Protein AF-A0A957LGS2-F1 (afdb_monomer)

Radius of gyration: 17.28 Å; Cα contacts (8 Å, |Δi|>4): 181; chains: 1; bounding box: 53×29×43 Å

Structure (mmCIF, N/CA/C/O backbone):
data_AF-A0A957LGS2-F1
#
_entry.id   AF-A0A957LGS2-F1
#
loop_
_atom_site.group_PDB
_atom_site.id
_atom_site.type_symbol
_atom_site.label_atom_id
_atom_site.label_alt_id
_atom_site.label_comp_id
_atom_site.label_asym_id
_atom_site.label_entity_id
_atom_site.label_seq_id
_atom_site.pdbx_PDB_ins_code
_atom_site.Cartn_x
_atom_site.Cartn_y
_atom_site.Cartn_z
_atom_site.occupancy
_atom_site.B_iso_or_equiv
_atom_site.auth_seq_id
_atom_site.auth_comp_id
_atom_site.auth_asym_id
_atom_site.auth_atom_id
_atom_site.pdbx_PDB_model_num
ATOM 1 N N . MET A 1 1 ? -16.526 6.813 12.313 1.00 87.00 1 MET A N 1
ATOM 2 C CA . MET A 1 1 ? -16.932 6.026 11.126 1.00 87.00 1 MET A CA 1
ATOM 3 C C . MET A 1 1 ? -17.354 4.654 11.610 1.00 87.00 1 MET A C 1
ATOM 5 O O . MET A 1 1 ? -16.738 4.182 12.555 1.00 87.00 1 MET A O 1
ATOM 9 N N . ASP A 1 2 ? -18.394 4.058 11.029 1.00 94.69 2 ASP A N 1
ATOM 10 C CA . ASP A 1 2 ? -18.812 2.691 11.373 1.00 94.69 2 ASP A CA 1
ATOM 11 C C . ASP A 1 2 ? -17.998 1.631 10.611 1.00 94.69 2 ASP A C 1
ATOM 13 O O . ASP A 1 2 ? -17.262 1.930 9.661 1.00 94.69 2 ASP A O 1
ATOM 17 N N . LEU A 1 3 ? -18.130 0.375 11.038 1.00 95.94 3 LEU A N 1
ATOM 18 C CA . LEU A 1 3 ? -17.369 -0.741 10.483 1.00 95.94 3 LEU A CA 1
ATOM 19 C C . LEU A 1 3 ? -17.727 -1.041 9.026 1.00 95.94 3 LEU A C 1
ATOM 21 O O . LEU A 1 3 ? -16.856 -1.423 8.244 1.00 95.94 3 LEU A O 1
ATOM 25 N N . GLN A 1 4 ? -18.987 -0.843 8.636 1.00 96.81 4 GLN A N 1
ATOM 26 C CA . GLN A 1 4 ? -19.425 -1.061 7.259 1.00 96.81 4 GLN A CA 1
ATOM 27 C C . GLN A 1 4 ? -18.758 -0.067 6.301 1.00 96.81 4 GLN A C 1
ATOM 29 O O . GLN A 1 4 ? -18.286 -0.455 5.232 1.00 96.81 4 GLN A O 1
ATOM 34 N N . THR A 1 5 ? -18.677 1.198 6.701 1.00 96.38 5 THR A N 1
ATOM 35 C CA . THR A 1 5 ? -18.035 2.277 5.950 1.00 96.38 5 THR A CA 1
ATOM 36 C C . THR A 1 5 ? -16.539 2.018 5.792 1.00 96.38 5 THR A C 1
ATOM 38 O O . THR A 1 5 ? -16.005 2.128 4.690 1.00 96.38 5 THR A O 1
ATOM 41 N N . ILE A 1 6 ? -15.861 1.615 6.870 1.00 97.56 6 ILE A N 1
ATOM 42 C CA . ILE A 1 6 ? -14.431 1.286 6.825 1.00 97.56 6 ILE A CA 1
ATOM 43 C C . ILE A 1 6 ? -14.164 0.096 5.904 1.00 97.56 6 ILE A C 1
ATOM 45 O O . ILE A 1 6 ? -13.314 0.191 5.020 1.00 97.56 6 ILE A O 1
ATOM 49 N N . ARG A 1 7 ? -14.933 -0.991 6.037 1.00 97.12 7 ARG A N 1
ATOM 50 C CA . ARG A 1 7 ? -14.828 -2.149 5.137 1.00 97.12 7 ARG A CA 1
ATOM 51 C C . ARG A 1 7 ? -15.031 -1.742 3.683 1.00 97.12 7 ARG A C 1
ATOM 53 O O . ARG A 1 7 ? -14.256 -2.143 2.826 1.00 97.12 7 ARG A O 1
ATOM 60 N N . HIS A 1 8 ? -16.011 -0.884 3.407 1.00 97.19 8 HIS A N 1
ATOM 61 C CA . HIS A 1 8 ? -16.249 -0.377 2.059 1.00 97.19 8 HIS A CA 1
ATOM 62 C C . HIS A 1 8 ? -15.039 0.372 1.477 1.00 97.19 8 HIS A C 1
ATOM 64 O O . HIS A 1 8 ? -14.679 0.140 0.323 1.00 97.19 8 HIS A O 1
ATOM 70 N N . PHE A 1 9 ? -14.393 1.240 2.261 1.00 97.88 9 PHE A N 1
ATOM 71 C CA . PHE A 1 9 ? -13.190 1.944 1.811 1.00 97.88 9 PHE A CA 1
ATOM 72 C C . PHE A 1 9 ? -11.989 1.018 1.618 1.00 97.88 9 PHE A C 1
ATOM 74 O O . PHE A 1 9 ? -11.203 1.247 0.700 1.00 97.88 9 PHE A O 1
ATOM 81 N N . ILE A 1 10 ? -11.862 -0.036 2.424 1.00 98.19 10 ILE A N 1
ATOM 82 C CA . ILE A 1 10 ? -10.798 -1.032 2.260 1.00 98.19 10 ILE A CA 1
ATOM 83 C C . ILE A 1 10 ? -11.022 -1.872 0.996 1.00 98.19 10 ILE A C 1
ATOM 85 O O . ILE A 1 10 ? -10.084 -2.059 0.225 1.00 98.19 10 ILE A O 1
ATOM 89 N N . GLU A 1 11 ? -12.253 -2.303 0.709 1.00 98.12 11 GLU A N 1
ATOM 90 C CA . GLU A 1 11 ? -12.561 -2.999 -0.551 1.00 98.12 11 GLU A CA 1
ATOM 91 C C . GLU A 1 11 ? -12.286 -2.116 -1.775 1.00 98.12 11 GLU A C 1
ATOM 93 O O . GLU A 1 11 ? -11.661 -2.559 -2.740 1.00 98.12 11 GLU A O 1
ATOM 98 N N . TYR A 1 12 ? -12.674 -0.837 -1.712 1.00 98.19 12 TYR A N 1
ATOM 99 C CA . TYR A 1 12 ? -12.312 0.146 -2.735 1.00 98.19 12 TYR A CA 1
ATOM 100 C C . TYR A 1 12 ? -10.790 0.251 -2.908 1.00 98.19 12 TYR A C 1
ATOM 102 O O . TYR A 1 12 ? -10.287 0.265 -4.033 1.00 98.19 12 TYR A O 1
ATOM 110 N N . HIS A 1 13 ? -10.049 0.323 -1.803 1.00 98.44 13 HIS A N 1
ATOM 111 C CA . HIS A 1 13 ? -8.594 0.437 -1.815 1.00 98.44 13 HIS A CA 1
ATOM 112 C C . HIS A 1 13 ? -7.925 -0.771 -2.477 1.00 98.44 13 HIS A C 1
ATOM 114 O O . HIS A 1 13 ? -7.082 -0.579 -3.355 1.00 98.44 13 HIS A O 1
ATOM 120 N N . LYS A 1 14 ? -8.354 -1.993 -2.135 1.00 98.25 14 LYS A N 1
ATOM 121 C CA . LYS A 1 14 ? -7.876 -3.231 -2.771 1.00 98.25 14 LYS A CA 1
ATOM 122 C C . LYS A 1 14 ? -8.177 -3.255 -4.271 1.00 98.25 14 LYS A C 1
ATOM 124 O O . LYS A 1 14 ? -7.280 -3.518 -5.073 1.00 98.25 14 LYS A O 1
ATOM 129 N N . TRP A 1 15 ? -9.405 -2.903 -4.665 1.00 98.25 15 TRP A N 1
ATOM 130 C CA . TRP A 1 15 ? -9.796 -2.791 -6.076 1.00 98.25 15 TRP A CA 1
ATOM 131 C C . TRP A 1 15 ? -8.909 -1.796 -6.837 1.00 98.25 15 TRP A C 1
ATOM 133 O O . TRP A 1 15 ? -8.392 -2.116 -7.909 1.00 98.25 15 TRP A O 1
ATOM 143 N N . ALA A 1 16 ? -8.674 -0.611 -6.267 1.00 98.25 16 ALA A N 1
ATOM 144 C CA . ALA A 1 16 ? -7.875 0.427 -6.909 1.00 98.25 16 ALA A CA 1
ATOM 145 C C . ALA A 1 16 ? -6.394 0.033 -7.020 1.00 98.25 16 ALA A C 1
ATOM 147 O O . ALA A 1 16 ? -5.774 0.306 -8.047 1.00 98.25 16 ALA A O 1
ATOM 148 N N . ASN A 1 17 ? -5.825 -0.624 -6.001 1.00 97.94 17 ASN A N 1
ATOM 149 C CA . ASN A 1 17 ? -4.459 -1.149 -6.066 1.00 97.94 17 ASN A CA 1
ATOM 150 C C . ASN A 1 17 ? -4.307 -2.167 -7.202 1.00 97.94 17 ASN A C 1
ATOM 152 O O . ASN A 1 17 ? -3.405 -2.007 -8.022 1.00 97.94 17 ASN A O 1
ATOM 156 N N . ARG A 1 18 ? -5.222 -3.140 -7.326 1.00 96.94 18 ARG A N 1
ATOM 157 C CA . ARG A 1 18 ? -5.173 -4.135 -8.414 1.00 96.94 18 ARG A CA 1
ATOM 158 C C . ARG A 1 18 ? -5.224 -3.494 -9.802 1.00 96.94 18 ARG A C 1
ATOM 160 O O . ARG A 1 18 ? -4.361 -3.778 -10.626 1.00 96.94 18 ARG A O 1
ATOM 167 N N . LYS A 1 19 ? -6.159 -2.566 -10.039 1.00 97.56 19 LYS A N 1
ATOM 168 C CA . LYS A 1 19 ? -6.262 -1.830 -11.317 1.00 97.56 19 LYS A CA 1
ATOM 169 C C . LYS A 1 19 ? -4.965 -1.085 -11.664 1.00 97.56 19 LYS A C 1
ATOM 171 O O . LYS A 1 19 ? -4.561 -1.022 -12.823 1.00 97.56 19 LYS A O 1
ATOM 176 N N . VAL A 1 20 ? -4.297 -0.506 -10.666 1.00 98.00 20 VAL A N 1
ATOM 177 C CA . VAL A 1 20 ? -3.030 0.210 -10.875 1.00 98.00 20 VAL A CA 1
ATOM 178 C C . VAL A 1 20 ? -1.860 -0.751 -11.093 1.00 98.00 20 VAL A C 1
ATOM 180 O O . VAL A 1 20 ? -1.000 -0.456 -11.921 1.00 98.00 20 VAL A O 1
ATOM 183 N N . TRP A 1 21 ? -1.827 -1.911 -10.438 1.00 96.56 21 TRP A N 1
ATOM 184 C CA . TRP A 1 21 ? -0.822 -2.951 -10.703 1.00 96.56 21 TRP A CA 1
ATOM 185 C C . TRP A 1 21 ? -0.922 -3.524 -12.114 1.00 96.56 21 TRP A C 1
ATOM 187 O O . TRP A 1 21 ? 0.104 -3.658 -12.780 1.00 96.56 21 TRP A O 1
ATOM 197 N N . GLU A 1 22 ? -2.133 -3.707 -12.639 1.00 97.31 22 GLU A N 1
ATOM 198 C CA . GLU A 1 22 ? -2.341 -4.049 -14.054 1.00 97.31 22 GLU A CA 1
ATOM 199 C C . GLU A 1 22 ? -1.756 -2.978 -14.997 1.00 97.31 22 GLU A C 1
ATOM 201 O O . GLU A 1 22 ? -1.161 -3.295 -16.027 1.00 97.31 22 GLU A O 1
ATOM 206 N N . CYS A 1 23 ? -1.848 -1.694 -14.630 1.00 98.25 23 CYS A N 1
ATOM 207 C CA . CYS A 1 23 ? -1.230 -0.608 -15.397 1.00 98.25 23 CYS A CA 1
ATOM 208 C C . CYS A 1 23 ? 0.305 -0.662 -15.336 1.00 98.25 23 CYS A C 1
ATOM 210 O O . CYS A 1 23 ? 0.973 -0.463 -16.353 1.00 98.25 23 CYS A O 1
ATOM 212 N N . VAL A 1 24 ? 0.880 -0.963 -14.166 1.00 98.00 24 VAL A N 1
ATOM 213 C CA . VAL A 1 24 ? 2.333 -1.149 -13.998 1.00 98.00 24 VAL A CA 1
ATOM 214 C C . VAL A 1 24 ? 2.845 -2.310 -14.858 1.00 98.00 24 VAL A C 1
ATOM 216 O O . VAL A 1 24 ? 3.956 -2.242 -15.388 1.00 98.00 24 VAL A O 1
ATOM 219 N N . ASP A 1 25 ? 2.043 -3.345 -15.099 1.00 97.31 25 ASP A N 1
ATOM 220 C CA . ASP A 1 25 ? 2.451 -4.446 -15.974 1.00 97.31 25 ASP A CA 1
ATOM 221 C C . ASP A 1 25 ? 2.666 -4.044 -17.432 1.00 97.31 25 ASP A C 1
ATOM 223 O O . ASP A 1 25 ? 3.473 -4.683 -18.113 1.00 97.31 25 ASP A O 1
ATOM 227 N N . SER A 1 26 ? 2.049 -2.950 -17.882 1.00 97.62 26 SER A N 1
ATOM 228 C CA . SER A 1 26 ? 2.224 -2.439 -19.244 1.00 97.62 26 SER A CA 1
ATOM 229 C C . SER A 1 26 ? 3.602 -1.818 -19.515 1.00 97.62 26 SER A C 1
ATOM 231 O O . SER A 1 26 ? 3.980 -1.675 -20.677 1.00 97.62 26 SER A O 1
ATOM 233 N N . VAL A 1 27 ? 4.380 -1.474 -18.478 1.00 97.81 27 VAL A N 1
ATOM 234 C CA . VAL A 1 27 ? 5.721 -0.881 -18.645 1.00 97.81 27 VAL A CA 1
ATOM 235 C C . VAL A 1 27 ? 6.811 -1.949 -18.694 1.00 97.81 27 VAL A C 1
ATOM 237 O O . VAL A 1 27 ? 6.649 -3.048 -18.166 1.00 97.81 27 VAL A O 1
ATOM 240 N N . SER A 1 28 ? 7.965 -1.659 -19.291 1.00 98.12 28 SER A N 1
ATOM 241 C CA . SER A 1 28 ? 9.098 -2.595 -19.248 1.00 98.12 28 SER A CA 1
ATOM 242 C C . SER A 1 28 ? 9.693 -2.715 -17.835 1.00 98.12 28 SER A C 1
ATOM 244 O O . SER A 1 28 ? 9.563 -1.822 -16.999 1.00 98.12 28 SER A O 1
ATOM 246 N N . GLN A 1 29 ? 10.395 -3.819 -17.564 1.00 97.94 29 GLN A N 1
ATOM 247 C CA . GLN A 1 29 ? 11.117 -4.000 -16.297 1.00 97.94 29 GLN A CA 1
ATOM 248 C C . GLN A 1 29 ? 12.220 -2.941 -16.100 1.00 97.94 29 GLN A C 1
ATOM 250 O O . GLN A 1 29 ? 12.465 -2.518 -14.974 1.00 97.94 29 GLN A O 1
ATOM 255 N N . GLU A 1 30 ? 12.857 -2.486 -17.183 1.00 98.12 30 GLU A N 1
ATOM 256 C CA . GLU A 1 30 ? 13.847 -1.404 -17.137 1.00 98.12 30 GLU A CA 1
ATOM 257 C C . GLU A 1 30 ? 13.202 -0.101 -16.641 1.00 98.12 30 GLU A C 1
ATOM 259 O O . GLU A 1 30 ? 13.649 0.463 -15.641 1.00 98.12 30 GLU A O 1
ATOM 264 N N . GLN A 1 31 ? 12.082 0.300 -17.254 1.00 98.19 31 GLN A N 1
ATOM 265 C CA . GLN A 1 31 ? 11.304 1.482 -16.861 1.00 98.19 31 GLN A CA 1
ATOM 266 C C . GLN A 1 31 ? 10.758 1.382 -15.432 1.00 98.19 31 GLN A C 1
ATOM 268 O O . GLN A 1 31 ? 10.764 2.369 -14.704 1.00 98.19 31 GLN A O 1
ATOM 273 N N . TYR A 1 32 ? 10.341 0.193 -14.987 1.00 98.31 32 TYR A N 1
ATOM 274 C CA . TYR A 1 32 ? 9.900 -0.018 -13.604 1.00 98.31 32 TYR A CA 1
ATOM 275 C C . TYR A 1 32 ? 10.976 0.405 -12.587 1.00 98.31 32 TYR A C 1
ATOM 277 O O . TYR A 1 32 ? 10.673 1.059 -11.587 1.00 98.31 32 TYR A O 1
ATOM 285 N N . THR A 1 33 ? 12.245 0.101 -12.866 1.00 97.38 33 THR A N 1
ATOM 286 C CA . THR A 1 33 ? 13.379 0.438 -11.986 1.00 97.38 33 THR A CA 1
ATOM 287 C C . THR A 1 33 ? 14.041 1.785 -12.288 1.00 97.38 33 THR A C 1
ATOM 289 O O . THR A 1 33 ? 14.840 2.267 -11.484 1.00 97.38 33 THR A O 1
ATOM 292 N N . GLN A 1 34 ? 13.714 2.411 -13.420 1.00 97.31 34 GLN A N 1
ATOM 293 C CA . GLN A 1 34 ? 14.343 3.643 -13.885 1.00 97.31 34 GLN A CA 1
ATOM 294 C C . GLN A 1 34 ? 14.134 4.793 -12.889 1.00 97.31 34 GLN A C 1
ATOM 296 O O . GLN A 1 34 ? 13.018 5.075 -12.452 1.00 97.31 34 GLN A O 1
ATOM 301 N N . ALA A 1 35 ? 15.217 5.488 -12.535 1.00 97.06 35 ALA A N 1
ATOM 302 C CA . ALA A 1 35 ? 15.155 6.648 -11.651 1.00 97.06 35 ALA A CA 1
ATOM 303 C C . ALA A 1 35 ? 14.419 7.824 -12.317 1.00 97.06 35 ALA A C 1
ATOM 305 O O . ALA A 1 35 ? 14.626 8.102 -13.497 1.00 97.06 35 ALA A O 1
ATOM 306 N N . HIS A 1 36 ? 13.600 8.534 -11.540 1.00 94.81 36 HIS A N 1
ATOM 307 C CA . HIS A 1 36 ? 12.887 9.740 -11.965 1.00 94.81 36 HIS A CA 1
ATOM 308 C C . HIS A 1 36 ? 13.074 10.862 -10.948 1.00 94.81 36 HIS A C 1
ATOM 310 O O . HIS A 1 36 ? 13.134 10.608 -9.748 1.00 94.81 36 HIS A O 1
ATOM 316 N N . ASP A 1 37 ? 13.127 12.101 -11.432 1.00 94.19 37 ASP A N 1
ATOM 317 C CA . ASP A 1 37 ? 13.147 13.308 -10.598 1.00 94.19 37 ASP A CA 1
ATOM 318 C C . ASP A 1 37 ? 11.712 13.788 -10.327 1.00 94.19 37 ASP A C 1
ATOM 320 O O . ASP A 1 37 ? 11.286 14.872 -10.719 1.00 94.19 37 ASP A O 1
ATOM 324 N N . TYR A 1 38 ? 10.902 12.895 -9.760 1.00 92.88 38 TYR A N 1
ATOM 325 C CA . TYR A 1 38 ? 9.514 13.171 -9.409 1.00 92.88 38 TYR A CA 1
ATOM 326 C C . TYR A 1 38 ? 9.142 12.442 -8.122 1.00 92.88 38 TYR A C 1
ATOM 328 O O . TYR A 1 38 ? 9.286 11.221 -8.025 1.00 92.88 38 TYR A O 1
ATOM 336 N N . SER A 1 39 ? 8.618 13.192 -7.147 1.00 95.00 39 SER A N 1
ATOM 337 C CA . SER A 1 39 ? 8.207 12.661 -5.843 1.00 95.00 39 SER A CA 1
ATOM 338 C C . SER A 1 39 ? 9.321 11.802 -5.212 1.00 95.00 39 SER A C 1
ATOM 340 O O . SER A 1 39 ? 10.429 12.296 -5.013 1.00 95.00 39 SER A O 1
ATOM 342 N N . ILE A 1 40 ? 9.063 10.522 -4.923 1.00 96.38 40 ILE A N 1
ATOM 343 C CA . ILE A 1 40 ? 10.019 9.591 -4.299 1.00 96.38 40 ILE A CA 1
ATOM 344 C C . ILE A 1 40 ? 10.835 8.758 -5.304 1.00 96.38 40 ILE A C 1
ATOM 346 O O . ILE A 1 40 ? 11.586 7.864 -4.908 1.00 96.38 40 ILE A O 1
ATOM 350 N N . GLY A 1 41 ? 10.735 9.059 -6.600 1.00 96.94 41 GLY A N 1
ATOM 351 C CA . GLY A 1 41 ? 11.603 8.507 -7.635 1.00 96.94 41 GLY A CA 1
ATOM 352 C C . GLY A 1 41 ? 10.926 7.505 -8.567 1.00 96.94 41 GLY A C 1
ATOM 353 O O . GLY A 1 41 ? 9.897 7.803 -9.167 1.00 96.94 41 GLY A O 1
ATOM 354 N N . SER A 1 42 ? 11.557 6.341 -8.748 1.00 97.62 42 SER A N 1
ATOM 355 C CA . SER A 1 42 ? 11.143 5.320 -9.719 1.00 97.62 42 SER A CA 1
ATOM 356 C C . SER A 1 42 ? 9.752 4.743 -9.437 1.00 97.62 42 SER A C 1
ATOM 358 O O . SER A 1 42 ? 9.275 4.770 -8.299 1.00 97.62 42 SER A O 1
ATOM 360 N N . LEU A 1 43 ? 9.138 4.131 -10.459 1.00 97.56 43 LEU A N 1
ATOM 361 C CA . LEU A 1 43 ? 7.913 3.341 -10.290 1.00 97.56 43 LEU A CA 1
ATOM 362 C C . LEU A 1 43 ? 8.078 2.285 -9.195 1.00 97.56 43 LEU A C 1
ATOM 364 O O . LEU A 1 43 ? 7.240 2.185 -8.309 1.00 97.56 43 LEU A O 1
ATOM 368 N N . HIS A 1 44 ? 9.196 1.565 -9.199 1.00 98.06 44 HIS A N 1
ATOM 369 C CA . HIS A 1 44 ? 9.557 0.586 -8.177 1.00 98.06 44 HIS A CA 1
ATOM 370 C C . HIS A 1 44 ? 9.509 1.152 -6.752 1.00 98.06 44 HIS A C 1
ATOM 372 O O . HIS A 1 44 ? 8.911 0.535 -5.871 1.00 98.06 44 HIS A O 1
ATOM 378 N N . LYS A 1 45 ? 10.058 2.351 -6.522 1.00 98.38 45 LYS A N 1
ATOM 379 C CA . LYS A 1 45 ? 9.988 3.010 -5.207 1.00 98.38 45 LYS A CA 1
ATOM 380 C C . LYS A 1 45 ? 8.561 3.383 -4.823 1.00 98.38 45 LYS A C 1
ATOM 382 O O . LYS A 1 45 ? 8.191 3.222 -3.664 1.00 98.38 45 LYS A O 1
ATOM 387 N N . GLN A 1 46 ? 7.767 3.852 -5.782 1.00 98.19 46 GLN A N 1
ATOM 388 C CA . GLN A 1 46 ? 6.359 4.183 -5.563 1.00 98.19 46 GLN A CA 1
ATOM 389 C C . GLN A 1 46 ? 5.526 2.944 -5.215 1.00 98.19 46 GLN A C 1
ATOM 391 O O . GLN A 1 46 ? 4.758 2.974 -4.256 1.00 98.19 46 GLN A O 1
ATOM 396 N N . VAL A 1 47 ? 5.724 1.840 -5.941 1.00 98.06 47 VAL A N 1
ATOM 397 C CA . VAL A 1 47 ? 5.053 0.560 -5.678 1.00 98.06 47 VAL A CA 1
ATOM 398 C C . VAL A 1 47 ? 5.417 0.031 -4.299 1.00 98.06 47 VAL A C 1
ATOM 400 O O . VAL A 1 47 ? 4.526 -0.212 -3.488 1.00 98.06 47 VAL A O 1
ATOM 403 N N . HIS A 1 48 ? 6.714 -0.062 -3.996 1.00 98.44 48 HIS A N 1
ATOM 404 C CA . HIS A 1 48 ? 7.182 -0.451 -2.668 1.00 98.44 48 HIS A CA 1
ATOM 405 C C . HIS A 1 48 ? 6.556 0.424 -1.579 1.00 98.44 48 HIS A C 1
ATOM 407 O O . HIS A 1 48 ? 6.052 -0.099 -0.597 1.00 98.44 48 HIS A O 1
ATOM 413 N N . HIS A 1 49 ? 6.523 1.746 -1.764 1.00 98.25 49 HIS A N 1
ATOM 414 C CA . HIS A 1 49 ? 5.954 2.658 -0.777 1.00 98.25 49 HIS A CA 1
ATOM 415 C C . HIS A 1 49 ? 4.476 2.375 -0.479 1.00 98.25 49 HIS A C 1
ATOM 417 O O . HIS A 1 49 ? 4.102 2.340 0.691 1.00 98.25 49 HIS A O 1
ATOM 423 N N . VAL A 1 50 ? 3.640 2.142 -1.496 1.00 98.19 50 VAL A N 1
ATOM 424 C CA . VAL A 1 50 ? 2.228 1.777 -1.277 1.00 98.19 50 VAL A CA 1
ATOM 425 C C . VAL A 1 50 ? 2.129 0.457 -0.509 1.00 98.19 50 VAL A C 1
ATOM 427 O O . VAL A 1 50 ? 1.474 0.411 0.530 1.00 98.19 50 VAL A O 1
ATOM 430 N N . LEU A 1 51 ? 2.850 -0.579 -0.952 1.00 98.31 51 LEU A N 1
ATOM 431 C CA . LEU A 1 51 ? 2.844 -1.894 -0.302 1.00 98.31 51 LEU A CA 1
ATOM 432 C C . LEU A 1 51 ? 3.312 -1.819 1.159 1.00 98.31 51 LEU A C 1
ATOM 434 O O . LEU A 1 51 ? 2.699 -2.412 2.042 1.00 98.31 51 LEU A O 1
ATOM 438 N N . SER A 1 52 ? 4.397 -1.094 1.437 1.00 98.00 52 SER A N 1
ATOM 439 C CA . SER A 1 52 ? 4.957 -1.003 2.787 1.00 98.00 52 SER A CA 1
ATOM 440 C C . SER A 1 52 ? 4.049 -0.229 3.734 1.00 98.00 52 SER A C 1
ATOM 442 O O . SER A 1 52 ? 3.959 -0.610 4.897 1.00 98.00 52 SER A O 1
ATOM 444 N N . ASN A 1 53 ? 3.372 0.827 3.264 1.00 97.25 53 ASN A N 1
ATOM 445 C CA . ASN A 1 53 ? 2.401 1.556 4.086 1.00 97.25 53 ASN A CA 1
ATOM 446 C C . ASN A 1 53 ? 1.197 0.681 4.434 1.00 97.25 53 ASN A C 1
ATOM 448 O O . ASN A 1 53 ? 0.799 0.651 5.596 1.00 97.25 53 ASN A O 1
ATOM 452 N N . ASP A 1 54 ? 0.656 -0.041 3.449 1.00 97.88 54 ASP A N 1
ATOM 453 C CA . ASP A 1 54 ? -0.468 -0.950 3.664 1.00 97.88 54 ASP A CA 1
ATOM 454 C C . ASP A 1 54 ? -0.076 -2.032 4.681 1.00 97.88 54 ASP A C 1
ATOM 456 O O . ASP A 1 54 ? -0.696 -2.153 5.735 1.00 97.88 54 ASP A O 1
ATOM 460 N N . TRP A 1 55 ? 1.027 -2.750 4.448 1.00 98.44 55 TRP A N 1
ATOM 461 C CA . TRP A 1 55 ? 1.514 -3.753 5.399 1.00 98.44 55 TRP A CA 1
ATOM 462 C C . TRP A 1 55 ? 1.744 -3.170 6.801 1.00 98.44 55 TRP A C 1
ATOM 464 O O . TRP A 1 55 ? 1.288 -3.751 7.784 1.00 98.44 55 TRP A O 1
ATOM 474 N N . ALA A 1 56 ? 2.408 -2.014 6.909 1.00 97.94 56 ALA A N 1
ATOM 475 C CA . ALA A 1 56 ? 2.754 -1.433 8.201 1.00 97.94 56 ALA A CA 1
ATOM 476 C C . ALA A 1 56 ? 1.530 -0.988 9.008 1.00 97.94 56 ALA A C 1
ATOM 478 O O . ALA A 1 56 ? 1.498 -1.192 10.223 1.00 97.94 56 ALA A O 1
ATOM 479 N N . ALA A 1 57 ? 0.520 -0.414 8.349 1.00 97.12 57 ALA A N 1
ATOM 480 C CA . ALA A 1 57 ? -0.714 0.004 9.002 1.00 97.12 57 ALA A CA 1
ATOM 481 C C . ALA A 1 57 ? -1.468 -1.197 9.588 1.00 97.12 57 ALA A C 1
ATOM 483 O O . ALA A 1 57 ? -1.808 -1.195 10.771 1.00 97.12 57 ALA A O 1
ATOM 484 N N . PHE A 1 58 ? -1.674 -2.253 8.798 1.00 98.06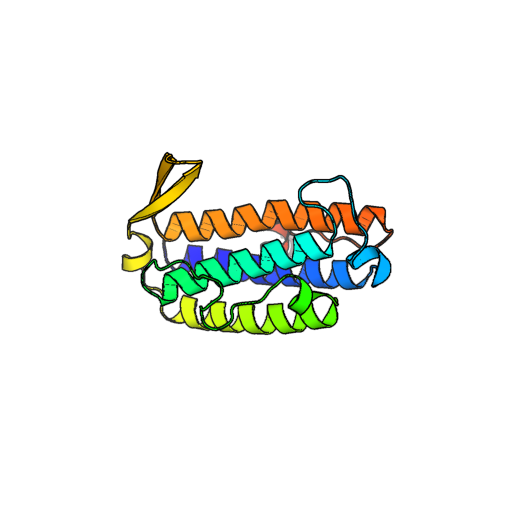 58 PHE A N 1
ATOM 485 C CA . PHE A 1 58 ? -2.394 -3.438 9.270 1.00 98.06 58 PHE A CA 1
ATOM 486 C C . PHE A 1 58 ? -1.585 -4.265 10.269 1.00 98.06 58 PHE A C 1
ATOM 488 O O . PHE A 1 58 ? -2.165 -4.804 11.213 1.00 98.06 58 PHE A O 1
ATOM 495 N N . TYR A 1 59 ? -0.253 -4.266 10.154 1.00 98.38 59 TYR A N 1
ATOM 496 C CA . TYR A 1 59 ? 0.617 -4.818 11.188 1.00 98.38 59 TYR A CA 1
ATOM 497 C C . TYR A 1 59 ? 0.404 -4.095 12.520 1.00 98.38 59 TYR A C 1
ATOM 499 O O . TYR A 1 59 ? 0.171 -4.747 13.536 1.00 98.38 59 TYR A O 1
ATOM 507 N N . ALA A 1 60 ? 0.427 -2.758 12.526 1.00 97.56 60 ALA A N 1
ATOM 508 C CA . ALA A 1 60 ? 0.233 -1.982 13.747 1.00 97.56 60 ALA A CA 1
ATOM 509 C C . ALA A 1 60 ? -1.141 -2.237 14.385 1.00 97.56 60 ALA A C 1
ATOM 511 O O . ALA A 1 60 ? -1.244 -2.302 15.609 1.00 97.56 60 ALA A O 1
ATOM 512 N N . ILE A 1 61 ? -2.187 -2.437 13.576 1.00 97.19 61 ILE A N 1
ATOM 513 C CA . ILE A 1 61 ? -3.531 -2.789 14.064 1.00 97.19 61 ILE A CA 1
ATOM 514 C C . ILE A 1 61 ? -3.514 -4.157 14.748 1.00 97.19 61 ILE A C 1
ATOM 516 O O . ILE A 1 61 ? -3.969 -4.277 15.884 1.00 97.19 61 ILE A O 1
ATOM 520 N N . ALA A 1 62 ? -2.939 -5.170 14.098 1.00 97.38 62 ALA A N 1
ATOM 521 C CA . ALA A 1 62 ? -2.857 -6.523 14.645 1.00 97.38 62 ALA A CA 1
ATOM 522 C C . ALA A 1 62 ? -1.990 -6.618 15.916 1.00 97.38 62 ALA A C 1
ATOM 524 O O . ALA A 1 62 ? -2.196 -7.511 16.736 1.00 97.38 62 ALA A O 1
ATOM 525 N N . HIS A 1 63 ? -1.045 -5.692 16.096 1.00 96.69 63 HIS A N 1
ATOM 526 C CA . HIS A 1 63 ? -0.070 -5.703 17.190 1.00 96.69 63 HIS A CA 1
ATOM 527 C C . HIS A 1 63 ? -0.296 -4.592 18.225 1.00 96.69 63 HIS A C 1
ATOM 529 O O . HIS A 1 63 ? 0.626 -4.220 18.951 1.00 96.69 63 HIS A O 1
ATOM 535 N N . GLY A 1 64 ? -1.515 -4.051 18.320 1.00 94.38 64 GLY A N 1
ATOM 536 C CA . GLY A 1 64 ? -1.883 -3.114 19.385 1.00 94.38 64 GLY A CA 1
ATOM 537 C C . GLY A 1 64 ? -1.116 -1.791 19.323 1.00 94.38 64 GLY A C 1
ATOM 538 O O . GLY A 1 64 ? -0.511 -1.373 20.308 1.00 94.38 64 GLY A O 1
ATOM 539 N N . GLN A 1 65 ? -1.152 -1.133 18.162 1.00 94.12 65 GLN A N 1
ATOM 540 C CA . GLN A 1 65 ? -0.499 0.152 17.862 1.00 94.12 65 GLN A CA 1
ATOM 541 C C . GLN A 1 65 ? 1.039 0.101 17.794 1.00 94.12 65 GLN A C 1
ATOM 543 O O . GLN A 1 65 ? 1.704 1.139 17.785 1.00 94.12 65 GLN A O 1
ATOM 548 N N . GLN A 1 66 ? 1.631 -1.095 17.723 1.00 94.94 66 GLN A N 1
ATOM 549 C CA . GLN A 1 66 ? 3.074 -1.258 17.547 1.00 94.94 66 GLN A CA 1
ATOM 550 C C . GLN A 1 66 ? 3.450 -1.202 16.065 1.00 94.94 66 GLN A C 1
ATOM 552 O O . GLN A 1 66 ? 3.226 -2.150 15.315 1.00 94.94 66 GLN A O 1
ATOM 557 N N . TRP A 1 67 ? 4.050 -0.088 15.647 1.00 94.50 67 TRP A N 1
ATOM 558 C CA . TRP A 1 67 ? 4.562 0.064 14.286 1.00 94.50 67 TRP A CA 1
ATOM 559 C C . TRP A 1 67 ? 5.732 -0.892 14.019 1.00 94.50 67 TRP A C 1
ATOM 561 O O . TRP A 1 67 ? 6.621 -1.014 14.871 1.00 94.50 67 TRP A O 1
ATOM 571 N N . PRO A 1 68 ? 5.766 -1.553 12.849 1.00 96.44 68 PRO A N 1
ATOM 572 C CA . PRO A 1 68 ? 6.811 -2.515 12.557 1.00 96.44 68 PRO A CA 1
ATOM 573 C C . PRO A 1 68 ? 8.169 -1.856 12.303 1.00 96.44 68 PRO A C 1
ATOM 575 O O . PRO A 1 68 ? 8.288 -0.705 11.882 1.00 96.44 68 PRO A O 1
ATOM 578 N N . ASN A 1 69 ? 9.209 -2.652 12.510 1.00 95.75 69 ASN A N 1
ATOM 579 C CA . ASN A 1 69 ? 10.603 -2.380 12.182 1.00 95.75 69 ASN A CA 1
ATOM 580 C C . ASN A 1 69 ? 11.156 -3.496 11.274 1.00 95.75 69 ASN A C 1
ATOM 582 O O . ASN A 1 69 ? 10.426 -4.383 10.834 1.00 95.75 69 ASN A O 1
ATOM 586 N N . LYS A 1 70 ? 12.462 -3.462 10.991 1.00 95.06 70 LYS A N 1
ATOM 587 C CA . LYS A 1 70 ? 13.118 -4.445 10.113 1.00 95.06 70 LYS A CA 1
ATOM 588 C C . LYS A 1 70 ? 13.142 -5.871 10.679 1.00 95.06 70 LYS A C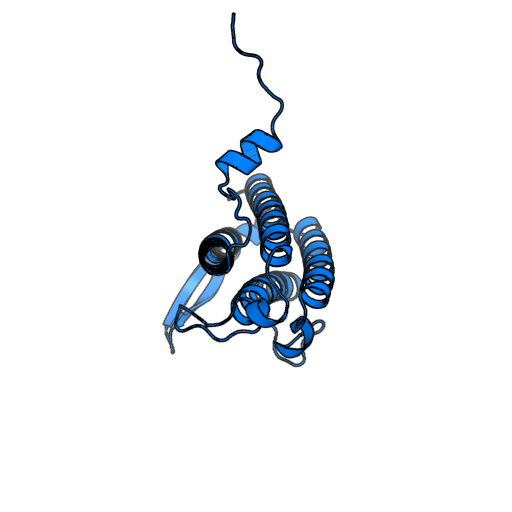 1
ATOM 590 O O . LYS A 1 70 ? 13.373 -6.814 9.934 1.00 95.06 70 LYS A O 1
ATOM 595 N N . GLU A 1 71 ? 12.955 -6.026 11.989 1.00 96.12 71 GLU A N 1
ATOM 596 C CA . GLU A 1 71 ? 12.865 -7.316 12.673 1.00 96.12 71 GLU A CA 1
ATOM 597 C C . GLU A 1 71 ? 11.431 -7.866 12.722 1.00 96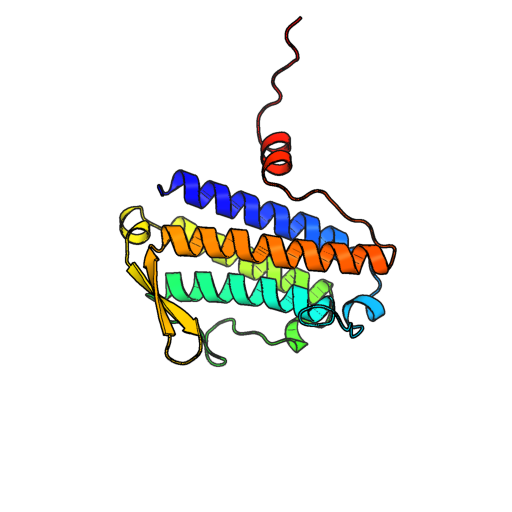.12 71 GLU A C 1
ATOM 599 O O . GLU A 1 71 ? 11.224 -8.989 13.178 1.00 96.12 71 GLU A O 1
ATOM 604 N N . SER A 1 72 ? 10.440 -7.083 12.286 1.00 97.19 72 SER A N 1
ATOM 605 C CA . SER A 1 72 ? 9.031 -7.467 12.350 1.00 97.19 72 SER A CA 1
ATOM 606 C C . SER A 1 72 ? 8.691 -8.536 11.316 1.00 97.19 72 SER A C 1
ATOM 608 O O . SER A 1 72 ? 9.223 -8.547 10.203 1.00 97.19 72 SER A O 1
ATOM 610 N N . GLU A 1 73 ? 7.785 -9.442 11.681 1.00 95.25 73 GLU A N 1
ATOM 611 C CA . GLU A 1 73 ? 7.367 -10.526 10.797 1.00 95.25 73 GLU A CA 1
ATOM 612 C C . GLU A 1 73 ? 6.742 -9.978 9.514 1.00 95.25 73 GLU A C 1
ATOM 614 O O . GLU A 1 73 ? 5.854 -9.127 9.536 1.00 95.25 73 GLU A O 1
ATOM 619 N N . GLY A 1 74 ? 7.217 -10.483 8.377 1.00 93.25 74 GLY A N 1
ATOM 620 C CA . GLY A 1 74 ? 6.776 -10.016 7.073 1.00 93.25 74 GLY A CA 1
ATOM 621 C C . GLY A 1 74 ? 7.385 -8.679 6.658 1.00 93.25 74 GLY A C 1
ATOM 622 O O . GLY A 1 74 ? 6.933 -8.138 5.657 1.00 93.25 74 GLY A O 1
ATOM 623 N N . TYR A 1 75 ? 8.393 -8.143 7.353 1.00 96.38 75 TYR A N 1
ATOM 624 C CA . TYR A 1 75 ? 9.173 -7.025 6.824 1.00 96.38 75 TYR A CA 1
ATOM 625 C C . TYR A 1 75 ? 9.779 -7.378 5.458 1.00 96.38 75 TYR A C 1
ATOM 627 O O . TYR A 1 75 ? 10.191 -8.513 5.219 1.00 96.38 75 TYR A O 1
ATOM 635 N N . PHE A 1 76 ? 9.830 -6.390 4.569 1.00 98.00 76 PHE A N 1
ATOM 636 C CA . PHE A 1 76 ? 10.426 -6.503 3.244 1.00 98.00 76 PHE A CA 1
ATOM 637 C C . PHE A 1 76 ? 11.053 -5.167 2.848 1.00 98.00 76 PHE A C 1
ATOM 639 O O . PHE A 1 76 ? 10.615 -4.102 3.298 1.00 98.00 76 PHE A O 1
ATOM 646 N N . SER A 1 77 ? 12.093 -5.232 2.027 1.00 97.50 77 SER A N 1
ATOM 647 C CA . SER A 1 77 ? 12.817 -4.077 1.519 1.00 97.50 77 SER A CA 1
ATOM 648 C C . SER A 1 77 ? 12.483 -3.792 0.056 1.00 97.50 77 SER A C 1
ATOM 650 O O . SER A 1 77 ? 11.703 -4.483 -0.607 1.00 97.50 77 SER A O 1
ATOM 652 N N . LEU A 1 78 ? 13.111 -2.742 -0.473 1.00 97.06 78 LEU A N 1
ATOM 653 C CA . LEU A 1 78 ? 12.968 -2.358 -1.868 1.00 97.06 78 LEU A CA 1
ATOM 654 C C . LEU A 1 78 ? 13.446 -3.487 -2.800 1.00 97.06 78 LEU A C 1
ATOM 656 O O . LEU A 1 78 ? 12.834 -3.737 -3.836 1.00 97.06 78 LEU A O 1
ATOM 660 N N . GLU A 1 79 ? 14.505 -4.199 -2.420 1.00 97.56 79 GLU A N 1
ATOM 661 C CA . GLU A 1 79 ? 15.079 -5.314 -3.176 1.00 97.56 79 GLU A CA 1
ATOM 662 C C . GLU A 1 79 ? 14.108 -6.495 -3.321 1.00 97.56 79 GLU A C 1
ATOM 664 O O . GLU A 1 79 ? 14.072 -7.122 -4.382 1.00 97.56 79 GLU A O 1
ATOM 669 N N . ASP A 1 80 ? 13.265 -6.748 -2.317 1.00 97.62 80 ASP A N 1
ATOM 670 C CA . ASP A 1 80 ? 12.292 -7.849 -2.333 1.00 97.62 80 ASP A CA 1
ATOM 671 C C . ASP A 1 80 ? 11.190 -7.658 -3.387 1.00 97.62 80 ASP A C 1
ATOM 673 O O . ASP A 1 80 ? 10.568 -8.622 -3.825 1.00 97.62 80 ASP A O 1
ATOM 677 N N . VAL A 1 81 ? 10.969 -6.421 -3.844 1.00 97.12 81 VAL A N 1
ATOM 678 C CA . VAL A 1 81 ? 9.986 -6.065 -4.885 1.00 97.12 81 VAL A CA 1
ATOM 679 C C . VAL A 1 81 ? 10.646 -5.483 -6.140 1.00 97.12 81 VAL A C 1
ATOM 681 O O . VAL A 1 81 ? 10.036 -4.709 -6.883 1.00 97.12 81 VAL A O 1
ATOM 684 N N . ALA A 1 82 ? 11.902 -5.865 -6.403 1.00 96.12 82 ALA A N 1
ATOM 685 C CA . ALA A 1 82 ? 12.689 -5.386 -7.544 1.00 96.12 82 ALA A CA 1
ATOM 686 C C . ALA A 1 82 ? 12.103 -5.753 -8.920 1.00 96.12 82 ALA A C 1
ATOM 688 O O . ALA A 1 82 ? 12.428 -5.112 -9.919 1.00 96.12 82 ALA A O 1
ATOM 689 N N . SER A 1 83 ? 11.221 -6.753 -8.994 1.00 97.38 83 SER A N 1
ATOM 690 C CA . SER A 1 83 ? 10.479 -7.092 -10.213 1.00 97.38 83 SER A CA 1
ATOM 691 C C . SER A 1 83 ? 8.982 -6.876 -10.034 1.00 97.38 83 SER A C 1
ATOM 693 O O . SER A 1 83 ? 8.461 -7.024 -8.928 1.00 97.38 83 SER A O 1
ATOM 695 N N . LYS A 1 84 ? 8.275 -6.601 -11.136 1.00 96.69 84 LYS A N 1
ATOM 696 C CA . LYS A 1 84 ? 6.805 -6.479 -11.125 1.00 96.69 84 LYS A CA 1
ATOM 697 C C . LYS A 1 84 ? 6.122 -7.747 -10.600 1.00 96.69 84 LYS A C 1
ATOM 699 O O . LYS A 1 84 ? 5.190 -7.663 -9.814 1.00 96.69 84 LYS A O 1
ATOM 704 N N . ALA A 1 85 ? 6.643 -8.924 -10.958 1.00 97.50 85 ALA A N 1
ATOM 705 C CA . ALA A 1 85 ? 6.134 -10.204 -10.461 1.00 97.50 85 ALA A CA 1
ATOM 706 C C . ALA A 1 85 ? 6.312 -10.358 -8.940 1.00 97.50 85 ALA A C 1
ATOM 708 O O . ALA A 1 85 ? 5.413 -10.845 -8.260 1.00 97.50 85 ALA A O 1
ATOM 709 N N . ALA A 1 86 ? 7.449 -9.916 -8.394 1.00 97.94 86 ALA A N 1
ATOM 710 C CA . ALA A 1 86 ? 7.673 -9.927 -6.951 1.00 97.94 86 ALA A CA 1
ATOM 711 C C . ALA A 1 86 ? 6.769 -8.917 -6.224 1.00 97.94 86 ALA A C 1
ATOM 713 O O . ALA A 1 86 ? 6.229 -9.231 -5.167 1.00 97.94 86 ALA A O 1
ATOM 714 N N . ALA A 1 87 ? 6.541 -7.741 -6.818 1.00 97.38 87 ALA A N 1
ATOM 715 C CA . ALA A 1 87 ? 5.586 -6.768 -6.298 1.00 97.38 87 ALA A CA 1
ATOM 716 C C . ALA A 1 87 ? 4.150 -7.321 -6.263 1.00 97.38 87 ALA A C 1
ATOM 718 O O . ALA A 1 87 ? 3.474 -7.156 -5.251 1.00 97.38 87 ALA A O 1
ATOM 719 N N . TRP A 1 88 ? 3.713 -8.034 -7.307 1.00 97.44 88 TRP A N 1
ATOM 720 C CA . TRP A 1 88 ? 2.422 -8.735 -7.331 1.00 97.44 88 TRP A CA 1
ATOM 721 C C . TRP A 1 88 ? 2.310 -9.797 -6.242 1.00 97.44 88 TRP A C 1
ATOM 723 O O . TRP A 1 88 ? 1.377 -9.761 -5.446 1.00 97.44 88 TRP A O 1
ATOM 733 N N . ALA A 1 89 ? 3.295 -10.693 -6.149 1.00 97.88 89 ALA A N 1
ATOM 734 C CA . ALA A 1 89 ? 3.301 -11.726 -5.118 1.00 97.88 89 ALA A CA 1
ATOM 735 C C . ALA A 1 89 ? 3.259 -11.118 -3.708 1.00 97.88 89 ALA A C 1
ATOM 737 O O . ALA A 1 89 ? 2.621 -11.658 -2.804 1.00 97.88 89 ALA A O 1
ATOM 738 N N . ARG A 1 90 ? 3.925 -9.972 -3.518 1.00 98.19 90 ARG A N 1
ATOM 739 C CA . ARG A 1 90 ? 3.898 -9.250 -2.251 1.00 98.19 90 ARG A CA 1
ATOM 740 C C . ARG A 1 90 ? 2.552 -8.577 -1.992 1.00 98.19 90 ARG A C 1
ATOM 742 O O . ARG A 1 90 ? 2.082 -8.616 -0.858 1.00 98.19 90 ARG A O 1
ATOM 749 N N . TRP A 1 91 ? 1.930 -7.994 -3.014 1.00 98.06 91 TRP A N 1
ATOM 750 C CA . TRP A 1 91 ? 0.576 -7.458 -2.915 1.00 98.06 91 TRP A CA 1
ATOM 751 C C . TRP A 1 91 ? -0.424 -8.536 -2.494 1.00 98.06 91 TRP A C 1
ATOM 753 O O . TRP A 1 91 ? -1.153 -8.304 -1.539 1.00 98.06 91 TRP A O 1
ATOM 763 N N . ASP A 1 92 ? -0.403 -9.720 -3.108 1.00 98.25 92 ASP A N 1
ATOM 764 C CA . ASP A 1 92 ? -1.337 -10.804 -2.772 1.00 98.25 92 ASP A CA 1
ATOM 765 C C . ASP A 1 92 ? -1.224 -11.234 -1.298 1.00 98.25 92 ASP A C 1
ATOM 767 O O . ASP A 1 92 ? -2.230 -11.469 -0.627 1.00 98.25 92 ASP A O 1
ATOM 771 N N . GLN A 1 93 ? 0.003 -11.289 -0.764 1.00 98.38 93 GLN A N 1
ATOM 772 C CA . GLN A 1 93 ? 0.246 -11.567 0.658 1.00 98.38 93 GLN A CA 1
ATOM 773 C C . GLN A 1 93 ? -0.320 -10.468 1.562 1.00 98.38 93 GLN A C 1
ATOM 775 O O . GLN A 1 93 ? -0.934 -10.761 2.586 1.00 98.38 93 GLN A O 1
ATOM 780 N N . ILE A 1 94 ? -0.095 -9.204 1.199 1.00 98.50 94 ILE A N 1
ATOM 781 C CA . ILE A 1 94 ? -0.577 -8.054 1.968 1.00 98.50 94 ILE A CA 1
ATOM 782 C C . ILE A 1 94 ? -2.100 -7.992 1.918 1.00 98.50 94 ILE A C 1
ATOM 784 O O . ILE A 1 94 ? -2.724 -7.773 2.945 1.00 98.50 94 ILE A O 1
ATOM 788 N N . GLU A 1 95 ? -2.705 -8.226 0.759 1.00 98.31 95 GLU A N 1
ATOM 789 C CA . GLU A 1 95 ? -4.152 -8.227 0.582 1.00 98.31 95 GLU A CA 1
ATOM 790 C C . GLU A 1 95 ? -4.826 -9.298 1.450 1.0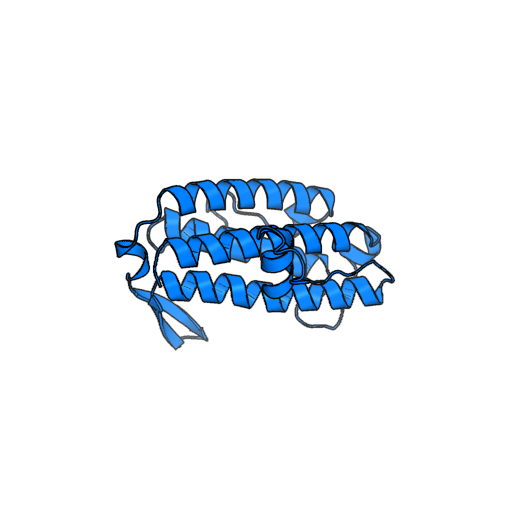0 98.31 95 GLU A C 1
ATOM 792 O O . GLU A 1 95 ? -5.786 -8.998 2.158 1.00 98.31 95 GLU A O 1
ATOM 797 N N . ALA A 1 96 ? -4.274 -10.515 1.476 1.00 98.38 96 ALA A N 1
ATOM 798 C CA . ALA A 1 96 ? -4.750 -11.572 2.365 1.00 98.38 96 ALA A CA 1
ATOM 799 C C . ALA A 1 96 ? -4.619 -11.178 3.848 1.00 98.38 96 ALA A C 1
ATOM 801 O O . ALA A 1 96 ? -5.549 -11.374 4.628 1.00 98.38 96 ALA A O 1
ATOM 802 N N . TYR A 1 97 ? -3.497 -10.564 4.232 1.00 98.50 97 TYR A N 1
ATOM 803 C CA . TYR A 1 97 ? -3.285 -10.098 5.602 1.00 98.50 97 TYR A CA 1
ATOM 804 C C . TYR A 1 97 ? -4.245 -8.965 6.000 1.00 98.50 97 TYR A C 1
ATOM 806 O O . TYR A 1 97 ? -4.767 -8.947 7.114 1.00 98.50 97 TYR A O 1
ATOM 814 N N . ILE A 1 98 ? -4.537 -8.040 5.079 1.00 98.44 98 ILE A N 1
ATOM 815 C CA . ILE A 1 98 ? -5.562 -7.006 5.262 1.00 98.44 98 ILE A CA 1
ATOM 816 C C . ILE A 1 98 ? -6.905 -7.662 5.583 1.00 98.44 98 ILE A C 1
ATOM 818 O O . ILE A 1 98 ? -7.556 -7.271 6.552 1.00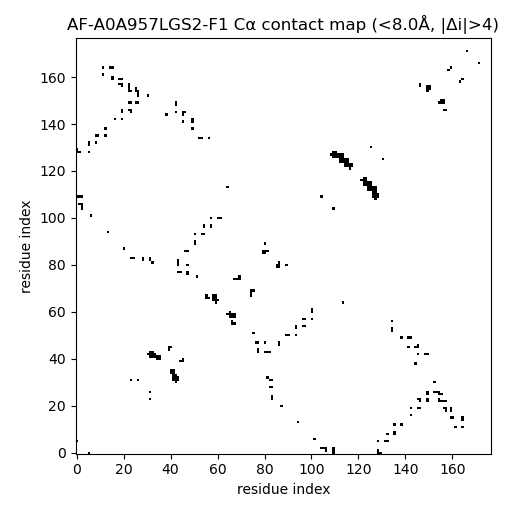 98.44 98 ILE A O 1
ATOM 822 N N . ASP A 1 99 ? -7.305 -8.673 4.812 1.00 98.38 99 ASP A N 1
ATOM 823 C CA . ASP A 1 99 ? -8.576 -9.371 5.016 1.00 98.38 99 ASP A CA 1
ATOM 824 C C . ASP A 1 99 ? -8.650 -10.048 6.389 1.00 98.38 99 ASP A C 1
ATOM 826 O O . ASP A 1 99 ? -9.668 -9.939 7.080 1.00 98.38 99 ASP A O 1
ATOM 830 N N . GLU A 1 100 ? -7.560 -10.679 6.829 1.00 98.25 100 GLU A N 1
ATOM 831 C CA . GLU A 1 100 ? -7.456 -11.295 8.156 1.00 98.25 100 GLU A CA 1
ATOM 832 C C . GLU A 1 100 ? -7.632 -10.276 9.290 1.00 98.25 100 GLU A C 1
ATOM 834 O O . GLU A 1 100 ? -8.385 -10.526 10.238 1.00 98.25 100 GLU A O 1
ATOM 839 N N . VAL A 1 101 ? -6.978 -9.115 9.194 1.00 98.06 101 VAL A N 1
ATOM 840 C CA . VAL A 1 101 ? -7.063 -8.059 10.215 1.00 98.06 101 VAL A CA 1
ATOM 841 C C . VAL A 1 101 ? -8.447 -7.401 10.212 1.00 98.06 101 VAL A C 1
ATOM 843 O O . VAL A 1 101 ? -9.053 -7.206 11.267 1.00 98.06 101 VAL A O 1
ATOM 846 N N . VAL A 1 102 ? -9.003 -7.102 9.036 1.00 97.75 102 VAL A N 1
ATOM 847 C CA . VAL A 1 102 ? -10.326 -6.465 8.890 1.00 97.75 102 VAL A CA 1
ATOM 848 C C . VAL A 1 102 ? -11.464 -7.367 9.367 1.00 97.75 102 VAL A C 1
ATOM 850 O O . VAL A 1 102 ? -12.478 -6.871 9.879 1.00 97.75 102 VAL A O 1
ATOM 853 N N . ALA A 1 103 ? -11.316 -8.687 9.235 1.00 97.50 103 ALA A N 1
ATOM 854 C CA . ALA A 1 103 ? -12.285 -9.649 9.750 1.00 97.50 103 ALA A CA 1
ATOM 855 C C . ALA A 1 103 ? -12.424 -9.583 11.282 1.00 97.50 103 ALA A C 1
ATOM 857 O O . ALA A 1 103 ? -13.509 -9.846 11.802 1.00 97.50 103 ALA A O 1
ATOM 858 N N . GLN A 1 104 ? -11.358 -9.198 11.989 1.00 96.94 104 GLN A N 1
ATOM 859 C CA . GLN A 1 104 ? -11.318 -9.117 13.454 1.00 96.94 104 GLN A CA 1
ATOM 860 C C . GLN A 1 104 ? -11.639 -7.721 14.003 1.00 96.94 104 GLN A C 1
ATOM 862 O O . GLN A 1 104 ? -11.833 -7.567 15.207 1.00 96.94 104 GLN A O 1
ATOM 867 N N . LEU A 1 105 ? -11.715 -6.713 13.133 1.00 96.94 105 LEU A N 1
ATOM 868 C CA . LEU A 1 105 ? -11.931 -5.324 13.519 1.00 96.94 105 LEU A CA 1
ATOM 869 C C . LEU A 1 105 ? -13.328 -5.113 14.125 1.00 96.94 105 LEU A C 1
ATOM 871 O O . LEU A 1 105 ? -14.340 -5.514 13.541 1.00 96.94 105 LEU A O 1
ATOM 875 N N . THR A 1 106 ? -13.387 -4.438 15.271 1.00 96.44 106 THR A N 1
ATOM 876 C CA . THR A 1 106 ? -14.636 -4.091 15.965 1.00 96.44 106 THR A CA 1
ATOM 877 C C . THR A 1 106 ? -14.955 -2.601 15.851 1.00 96.44 106 THR A C 1
ATOM 879 O O . THR A 1 106 ? -14.078 -1.776 15.604 1.00 96.44 106 THR A O 1
ATOM 882 N N . GLU A 1 107 ? -16.223 -2.224 16.049 1.00 96.31 107 GLU A N 1
ATOM 883 C CA . GLU A 1 107 ? -16.618 -0.806 16.063 1.00 96.31 107 GLU A CA 1
ATOM 884 C C . GLU A 1 107 ? -15.996 -0.019 17.222 1.00 96.31 107 GLU A C 1
ATOM 886 O O . GLU A 1 107 ? -15.694 1.160 17.058 1.00 96.31 107 GLU A O 1
ATOM 891 N N . GLU A 1 108 ? -15.768 -0.661 18.370 1.00 96.50 108 GLU A N 1
ATOM 892 C CA . GLU A 1 108 ? -15.110 -0.029 19.517 1.00 96.50 108 GLU A CA 1
ATOM 893 C C . GLU A 1 108 ? -13.678 0.387 19.157 1.00 96.50 108 GLU A C 1
ATOM 895 O O . GLU A 1 108 ? -13.311 1.552 19.339 1.00 96.50 108 GLU A O 1
ATOM 900 N N . GLN A 1 109 ? -12.921 -0.520 18.525 1.00 96.69 109 GLN A N 1
ATOM 901 C CA . GLN A 1 109 ? -11.557 -0.252 18.066 1.00 96.69 109 GLN A CA 1
ATOM 902 C C . GLN A 1 109 ? -11.485 0.948 17.120 1.00 96.69 109 GLN A C 1
ATOM 904 O O . GLN A 1 109 ? -10.536 1.722 17.185 1.00 96.69 109 GLN A O 1
ATOM 909 N N . LEU A 1 110 ? -12.500 1.163 16.272 1.00 97.50 110 LEU A N 1
ATOM 910 C CA . LEU A 1 110 ? -12.529 2.304 15.347 1.00 97.50 110 LEU A CA 1
ATOM 911 C C . LEU A 1 110 ? -12.520 3.664 16.048 1.00 97.50 110 LEU A C 1
ATOM 913 O O . LEU A 1 110 ? -12.195 4.662 15.405 1.00 97.50 110 LEU A O 1
ATOM 917 N N . THR A 1 111 ? -12.891 3.716 17.327 1.00 97.12 111 THR A N 1
ATOM 918 C CA . THR A 1 111 ? -12.925 4.947 18.126 1.00 97.12 111 THR A CA 1
ATOM 919 C C . THR A 1 111 ? -11.659 5.166 18.956 1.00 97.12 111 THR A C 1
ATOM 921 O O . THR A 1 111 ? -11.438 6.283 19.438 1.00 97.12 111 THR A O 1
ATOM 924 N N . GLU A 1 112 ? -10.809 4.141 19.085 1.00 97.31 112 GLU A N 1
ATOM 925 C CA . GLU A 1 112 ? -9.545 4.219 19.816 1.00 97.31 112 GLU A CA 1
ATOM 926 C C . GLU A 1 112 ? -8.647 5.303 19.230 1.00 97.31 112 GLU A C 1
ATOM 928 O O . GLU A 1 112 ? -8.453 5.377 18.017 1.00 97.31 112 GLU A O 1
ATOM 933 N N . GLN A 1 113 ? -8.086 6.136 20.106 1.00 97.44 113 GLN A N 1
ATOM 934 C CA . GLN A 1 113 ? -7.190 7.221 19.722 1.00 97.44 113 GLN A CA 1
ATOM 935 C C . GLN A 1 113 ? -5.755 6.720 19.621 1.00 97.44 113 GLN A C 1
ATOM 937 O O . GLN A 1 113 ? -5.247 6.059 20.529 1.00 97.44 113 GLN A O 1
ATOM 942 N N . TRP A 1 114 ? -5.123 7.044 18.501 1.00 97.06 114 TRP A N 1
ATOM 943 C CA . TRP A 1 114 ? -3.754 6.692 18.172 1.00 97.06 114 TRP A CA 1
ATOM 944 C C . TRP A 1 114 ? -2.926 7.966 18.066 1.00 97.06 114 TRP A C 1
ATOM 946 O O . TRP A 1 114 ? -3.324 8.939 17.418 1.00 97.06 114 TRP A O 1
ATOM 956 N N . THR A 1 115 ? -1.735 7.938 18.665 1.00 95.38 115 THR A N 1
ATOM 957 C CA . THR A 1 115 ? -0.776 9.039 18.543 1.00 95.38 115 THR A CA 1
ATOM 958 C C . THR A 1 115 ? 0.037 8.851 17.270 1.00 95.38 115 THR A C 1
ATOM 960 O O . THR A 1 115 ? 0.818 7.909 17.161 1.00 95.38 115 THR A O 1
ATOM 963 N N . MET A 1 116 ? -0.125 9.767 16.322 1.00 93.69 116 MET A N 1
ATOM 964 C CA . MET A 1 116 ? 0.505 9.711 15.008 1.00 93.69 116 MET A CA 1
ATOM 965 C C . MET A 1 116 ? 1.547 10.822 14.855 1.00 93.69 116 MET A C 1
ATOM 967 O O . MET A 1 116 ? 1.301 11.952 15.286 1.00 93.69 116 MET A O 1
ATOM 971 N N . PRO A 1 117 ? 2.709 10.550 14.239 1.00 92.06 117 PRO A N 1
ATOM 972 C CA . PRO A 1 117 ? 3.683 11.590 13.942 1.00 92.06 117 PRO A CA 1
ATOM 973 C C . PRO A 1 117 ? 3.179 12.503 12.814 1.00 92.06 117 PRO A C 1
ATOM 975 O O . PRO A 1 117 ? 2.654 12.038 11.805 1.00 92.06 117 PRO A O 1
ATOM 978 N N . ALA A 1 118 ? 3.391 13.809 12.964 1.00 91.12 118 ALA A N 1
ATOM 979 C CA . ALA A 1 118 ? 3.194 14.830 11.927 1.00 91.12 118 ALA A CA 1
ATOM 980 C C . ALA A 1 118 ? 4.504 15.561 11.559 1.00 91.12 118 ALA A C 1
ATOM 982 O O . ALA A 1 118 ? 4.495 16.498 10.762 1.00 91.12 118 ALA A O 1
ATOM 983 N N . GLY A 1 119 ? 5.635 15.145 12.134 1.00 89.44 119 GLY A N 1
ATOM 984 C CA . GLY A 1 119 ? 6.963 15.697 11.877 1.00 89.44 119 GLY A CA 1
ATOM 985 C C . GLY A 1 119 ? 7.932 15.387 13.021 1.00 89.44 119 GLY A C 1
ATOM 986 O O . GLY A 1 119 ? 7.540 14.723 13.983 1.00 89.44 119 GLY A O 1
ATOM 987 N N . PRO A 1 120 ? 9.189 15.860 12.944 1.00 91.56 120 PRO A N 1
ATOM 988 C CA . PRO A 1 120 ? 10.138 15.742 14.048 1.00 91.56 120 PRO A CA 1
ATOM 989 C C . PRO A 1 120 ? 9.552 16.362 15.319 1.00 91.56 120 PRO A C 1
ATOM 991 O O . PRO A 1 120 ? 9.226 17.546 15.325 1.00 91.56 120 PRO A O 1
ATOM 994 N N . ASP A 1 121 ? 9.380 15.550 16.360 1.00 93.12 121 ASP A N 1
ATOM 995 C CA . ASP A 1 121 ? 8.807 15.942 17.655 1.00 93.12 121 ASP A CA 1
ATOM 996 C C . ASP A 1 121 ? 7.392 16.564 17.599 1.00 93.12 121 ASP A C 1
ATOM 998 O O . ASP A 1 121 ? 6.951 17.196 18.560 1.00 93.12 121 ASP A O 1
ATOM 1002 N N . VAL A 1 122 ? 6.645 16.362 16.505 1.00 95.69 122 VAL A N 1
ATOM 1003 C CA . VAL A 1 122 ? 5.255 16.826 16.353 1.00 95.69 122 VAL A CA 1
ATOM 1004 C C . VAL A 1 122 ? 4.331 15.627 16.189 1.00 95.69 122 VAL A C 1
ATOM 1006 O O . VAL A 1 122 ? 4.553 14.776 15.328 1.00 95.69 122 VAL A O 1
ATOM 1009 N N . TYR A 1 123 ? 3.259 15.593 16.983 1.00 96.00 123 TYR A N 1
ATOM 1010 C CA . TYR A 1 123 ? 2.292 14.497 17.010 1.00 96.00 123 TYR A CA 1
ATOM 1011 C C . TYR A 1 123 ? 0.854 15.018 16.973 1.00 96.00 123 TYR A C 1
ATOM 1013 O O . TYR A 1 123 ? 0.573 16.124 17.438 1.00 96.00 123 TYR A O 1
ATOM 1021 N N . PHE A 1 124 ? -0.060 14.201 16.458 1.00 96.38 124 PHE A N 1
ATOM 1022 C CA . PHE A 1 124 ? -1.502 14.436 16.496 1.00 96.38 124 PHE A CA 1
ATOM 1023 C C . PHE A 1 124 ? -2.243 13.167 16.927 1.00 96.38 124 PHE A C 1
ATOM 1025 O O . PHE A 1 124 ? -1.689 12.070 16.873 1.00 96.38 124 PHE A O 1
ATOM 1032 N N . GLN A 1 125 ? -3.483 13.326 17.386 1.00 97.50 125 GLN A N 1
ATOM 1033 C CA . GLN A 1 125 ? -4.375 12.205 17.680 1.00 97.50 125 GLN A CA 1
ATOM 1034 C C . GLN A 1 125 ? -5.308 11.975 16.496 1.00 97.50 125 GLN A C 1
ATOM 1036 O O . GLN A 1 125 ? -5.826 12.937 15.926 1.00 97.50 125 GLN A O 1
ATOM 1041 N N . ALA A 1 126 ? -5.525 10.712 16.159 1.00 96.88 126 ALA A N 1
ATOM 1042 C CA . ALA A 1 126 ? -6.557 10.284 15.227 1.00 96.88 126 ALA A CA 1
ATOM 1043 C C . ALA A 1 126 ? -7.200 9.003 15.749 1.00 96.88 126 ALA A C 1
ATOM 1045 O O . ALA A 1 126 ? -6.520 8.142 16.308 1.00 96.88 126 ALA A O 1
ATOM 1046 N N . SER A 1 127 ? -8.504 8.856 15.542 1.00 97.69 127 SER A N 1
ATOM 1047 C CA . SER A 1 127 ? -9.165 7.570 15.743 1.00 97.69 127 SER A CA 1
ATOM 1048 C C . SER A 1 127 ? -8.647 6.531 14.743 1.00 97.69 127 SER A C 1
ATOM 1050 O O . SER A 1 127 ? -8.261 6.882 13.624 1.00 97.69 127 SER A O 1
ATOM 1052 N N . LEU A 1 128 ? -8.693 5.241 15.084 1.00 97.69 128 LEU A N 1
ATOM 1053 C CA . LEU A 1 128 ? -8.343 4.180 14.131 1.00 97.69 128 LEU A CA 1
ATOM 1054 C C . LEU A 1 128 ? -9.183 4.259 12.844 1.00 97.69 128 LEU A C 1
ATOM 1056 O O . LEU A 1 128 ? -8.668 4.042 11.747 1.00 97.69 128 LEU A O 1
ATOM 1060 N N . GLY A 1 129 ? -10.463 4.626 12.951 1.00 97.94 129 GLY A N 1
ATOM 1061 C CA . GLY A 1 129 ? -11.291 4.880 11.775 1.00 97.94 129 GLY A CA 1
ATOM 1062 C C . GLY A 1 129 ? -10.694 5.963 10.869 1.00 97.94 129 GLY A C 1
ATOM 1063 O O . GLY A 1 129 ? -10.596 5.764 9.658 1.00 97.94 129 GLY A O 1
ATOM 1064 N N . GLU A 1 130 ? -10.286 7.104 11.435 1.00 97.62 130 GLU A N 1
ATOM 1065 C CA . GLU A 1 130 ? -9.622 8.183 10.685 1.00 97.62 130 GLU A CA 1
ATOM 1066 C C . GLU A 1 130 ? -8.296 7.724 10.086 1.00 97.62 130 GLU A C 1
ATOM 1068 O O . GLU A 1 130 ? -8.032 8.030 8.926 1.00 97.62 130 GLU A O 1
ATOM 1073 N N . LEU A 1 131 ? -7.498 6.947 10.822 1.00 96.25 131 LEU A N 1
ATOM 1074 C CA . LEU A 1 131 ? -6.233 6.402 10.334 1.00 96.25 131 LEU A CA 1
ATOM 1075 C C . LEU A 1 131 ? -6.429 5.507 9.102 1.00 96.25 131 LEU A C 1
ATOM 1077 O O . LEU A 1 131 ? -5.729 5.674 8.102 1.00 96.25 131 LEU A O 1
ATOM 1081 N N . LEU A 1 132 ? -7.414 4.606 9.138 1.00 97.56 132 LEU A N 1
ATOM 1082 C CA . LEU A 1 132 ? -7.753 3.743 8.004 1.00 97.56 132 LEU A CA 1
ATOM 1083 C C . LEU A 1 132 ? -8.202 4.562 6.787 1.00 97.56 132 LEU A C 1
ATOM 1085 O O . LEU A 1 132 ? -7.787 4.279 5.665 1.00 97.56 132 LEU A O 1
ATOM 1089 N N . TYR A 1 133 ? -8.990 5.620 6.988 1.00 96.62 133 TYR A N 1
ATOM 1090 C CA . TYR A 1 133 ? -9.361 6.523 5.896 1.00 96.62 133 TYR A CA 1
ATOM 1091 C C . TYR A 1 133 ? -8.160 7.310 5.347 1.00 96.62 133 TYR A C 1
ATOM 1093 O O . TYR A 1 133 ? -7.994 7.416 4.129 1.00 96.62 133 TYR A O 1
ATOM 1101 N N . ILE A 1 134 ? -7.296 7.833 6.224 1.00 95.12 134 ILE A N 1
ATOM 1102 C CA . ILE A 1 134 ? -6.064 8.540 5.847 1.00 95.12 134 ILE A CA 1
ATOM 1103 C C . ILE A 1 134 ? -5.178 7.635 4.992 1.00 95.12 134 ILE A C 1
ATOM 1105 O O . ILE A 1 134 ? -4.673 8.100 3.976 1.00 95.12 134 ILE A O 1
ATOM 1109 N N . MET A 1 135 ? -5.033 6.358 5.350 1.00 95.88 135 MET A N 1
ATOM 1110 C CA . MET A 1 135 ? -4.278 5.370 4.574 1.00 95.88 135 MET A CA 1
ATOM 1111 C C . MET A 1 135 ? -4.848 5.204 3.157 1.00 95.88 135 MET A C 1
ATOM 1113 O O . MET A 1 135 ? -4.112 5.353 2.180 1.00 95.88 135 MET A O 1
ATOM 1117 N N . VAL A 1 136 ? -6.162 4.982 3.025 1.00 96.94 136 VAL A N 1
ATOM 1118 C CA . VAL A 1 136 ? -6.825 4.849 1.711 1.00 96.94 136 VAL A CA 1
ATOM 1119 C C . VAL A 1 136 ? -6.640 6.113 0.864 1.00 96.94 136 VAL A C 1
ATOM 1121 O O . VAL A 1 136 ? -6.342 6.038 -0.333 1.00 96.94 136 VAL A O 1
ATOM 1124 N N . ASN A 1 137 ? -6.772 7.288 1.482 1.00 96.06 137 ASN A N 1
ATOM 1125 C CA . ASN A 1 137 ? -6.578 8.574 0.819 1.00 96.06 137 ASN A CA 1
ATOM 1126 C C . ASN A 1 137 ? -5.107 8.820 0.431 1.00 96.06 137 ASN A C 1
ATOM 1128 O O . ASN A 1 137 ? -4.819 9.291 -0.667 1.00 96.06 137 ASN A O 1
ATOM 1132 N N . HIS A 1 138 ? -4.161 8.472 1.300 1.00 95.56 138 HIS A N 1
ATOM 1133 C CA . HIS A 1 138 ? -2.727 8.590 1.044 1.00 95.56 138 HIS A CA 1
ATOM 1134 C C . HIS A 1 138 ? -2.300 7.718 -0.142 1.00 95.56 138 HIS A C 1
ATOM 1136 O O . HIS A 1 138 ? -1.596 8.180 -1.044 1.00 95.56 138 HIS A O 1
ATOM 1142 N N . ALA A 1 139 ? -2.800 6.484 -0.205 1.00 96.50 139 ALA A N 1
ATOM 1143 C CA . ALA A 1 139 ? -2.542 5.596 -1.326 1.00 96.50 139 ALA A CA 1
ATOM 1144 C C . ALA A 1 139 ? -3.112 6.124 -2.651 1.00 96.50 139 ALA A C 1
ATOM 1146 O O . ALA A 1 139 ? -2.485 5.939 -3.691 1.00 96.50 139 ALA A O 1
ATOM 1147 N N . MET A 1 140 ? -4.247 6.835 -2.640 1.00 96.50 140 MET A N 1
ATOM 1148 C CA . MET A 1 140 ? -4.782 7.486 -3.845 1.00 96.50 140 MET A CA 1
ATOM 1149 C C . MET A 1 140 ? -3.769 8.462 -4.465 1.00 96.50 140 MET A C 1
ATOM 1151 O O . MET A 1 140 ? -3.569 8.438 -5.680 1.00 96.50 140 MET A O 1
ATOM 1155 N N . ASN A 1 141 ? -3.095 9.274 -3.644 1.00 96.31 141 ASN A N 1
ATOM 1156 C CA . ASN A 1 141 ? -2.054 10.191 -4.111 1.00 96.31 141 ASN A CA 1
ATOM 1157 C C . ASN A 1 141 ? -0.898 9.434 -4.787 1.00 96.31 141 ASN A C 1
ATOM 1159 O O . ASN A 1 141 ? -0.518 9.760 -5.910 1.00 96.31 141 ASN A O 1
ATOM 1163 N N . HIS A 1 142 ? -0.375 8.384 -4.151 1.00 97.69 142 HIS A N 1
ATOM 1164 C CA . HIS A 1 142 ? 0.727 7.605 -4.726 1.00 97.69 142 HIS A CA 1
ATOM 1165 C C . HIS A 1 142 ? 0.322 6.808 -5.967 1.00 97.69 142 HIS A C 1
ATOM 1167 O O . HIS A 1 142 ? 1.072 6.776 -6.940 1.00 97.69 142 HIS A O 1
ATOM 1173 N N . ARG A 1 143 ? -0.887 6.240 -6.006 1.00 97.94 143 ARG A N 1
ATOM 1174 C CA . ARG A 1 143 ? -1.418 5.604 -7.216 1.00 97.94 143 ARG A CA 1
ATOM 1175 C C . ARG A 1 143 ? -1.520 6.591 -8.384 1.00 97.94 143 ARG A C 1
ATOM 1177 O O . ARG A 1 143 ? -1.192 6.231 -9.510 1.00 97.94 143 ARG A O 1
ATOM 1184 N N . ALA A 1 144 ? -1.898 7.846 -8.133 1.00 98.00 144 ALA A N 1
ATOM 1185 C CA . ALA A 1 144 ? -1.947 8.870 -9.179 1.00 98.00 144 ALA A CA 1
ATOM 1186 C C . ALA A 1 144 ? -0.541 9.192 -9.712 1.00 98.00 144 ALA A C 1
ATOM 1188 O O . ALA A 1 144 ? -0.347 9.307 -10.921 1.00 98.00 144 ALA A O 1
ATOM 1189 N N . GLN A 1 145 ? 0.453 9.265 -8.822 1.00 98.12 145 GLN A N 1
ATOM 1190 C CA . GLN A 1 145 ? 1.861 9.427 -9.199 1.00 98.12 145 GLN A CA 1
ATOM 1191 C C . GLN A 1 145 ? 2.374 8.236 -10.023 1.00 98.12 145 GLN A C 1
ATOM 1193 O O . GLN A 1 145 ? 3.069 8.435 -11.019 1.00 98.12 145 GLN A O 1
ATOM 1198 N N . ILE A 1 146 ? 1.996 7.008 -9.650 1.00 98.31 146 ILE A N 1
ATOM 1199 C CA . ILE A 1 146 ? 2.307 5.787 -10.405 1.00 98.31 146 ILE A CA 1
ATOM 1200 C C . ILE A 1 146 ? 1.716 5.864 -11.812 1.00 98.31 146 ILE A C 1
ATOM 1202 O O . ILE A 1 146 ? 2.446 5.702 -12.786 1.00 98.31 146 ILE A O 1
ATOM 1206 N N . LEU A 1 147 ? 0.422 6.165 -11.939 1.00 98.50 147 LEU A N 1
ATOM 1207 C CA . LEU A 1 147 ? -0.241 6.267 -13.241 1.00 98.50 147 LEU A CA 1
ATOM 1208 C C . LEU A 1 147 ? 0.368 7.367 -14.119 1.00 98.50 147 LEU A C 1
ATOM 1210 O O . LEU A 1 147 ? 0.496 7.178 -15.327 1.00 98.50 147 LEU A O 1
ATOM 1214 N N . ALA A 1 148 ? 0.803 8.483 -13.529 1.00 97.94 148 ALA A N 1
ATOM 1215 C CA . ALA A 1 148 ? 1.512 9.530 -14.259 1.00 97.94 148 ALA A CA 1
ATOM 1216 C C . ALA A 1 148 ? 2.842 9.027 -14.849 1.00 97.94 148 ALA A C 1
ATOM 1218 O O . ALA A 1 148 ? 3.134 9.298 -16.014 1.00 97.94 14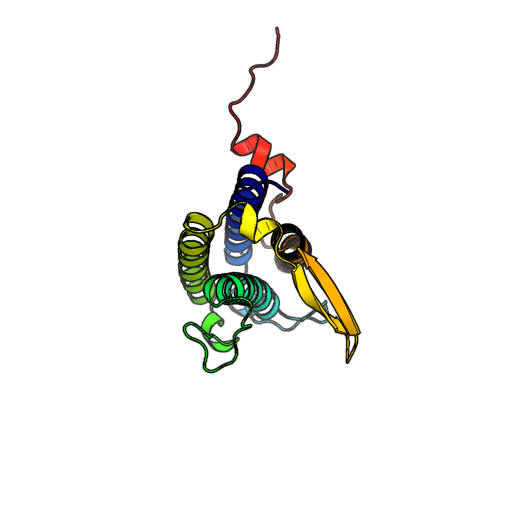8 ALA A O 1
ATOM 1219 N N . LEU A 1 149 ? 3.630 8.263 -14.085 1.00 98.06 149 LEU A N 1
ATOM 1220 C CA . LEU A 1 149 ? 4.872 7.659 -14.579 1.00 98.06 149 LEU A CA 1
ATOM 1221 C C . LEU A 1 149 ? 4.604 6.568 -15.629 1.00 98.06 149 LEU A C 1
ATOM 1223 O O . LEU A 1 149 ? 5.260 6.553 -16.667 1.00 98.06 149 LEU A O 1
ATOM 1227 N N . VAL A 1 150 ? 3.604 5.705 -15.415 1.00 98.38 150 VAL A N 1
ATOM 1228 C CA . VAL A 1 150 ? 3.174 4.705 -16.412 1.00 98.38 150 VAL A CA 1
ATOM 1229 C C . VAL A 1 150 ? 2.817 5.384 -17.736 1.00 98.38 150 VAL A C 1
ATOM 1231 O O . VAL A 1 150 ? 3.288 4.959 -18.791 1.00 98.38 150 VAL A O 1
ATOM 1234 N N . HIS A 1 151 ? 2.063 6.485 -17.685 1.00 98.19 151 HIS A N 1
ATOM 1235 C CA . HIS A 1 151 ? 1.720 7.267 -18.870 1.00 98.19 151 HIS A CA 1
ATOM 1236 C C . HIS A 1 151 ? 2.956 7.829 -19.587 1.00 98.19 151 HIS A C 1
ATOM 1238 O O . HIS A 1 151 ? 3.046 7.738 -20.810 1.00 98.19 151 HIS A O 1
ATOM 1244 N N . GLN A 1 152 ? 3.936 8.368 -18.849 1.00 97.06 152 GLN A N 1
ATOM 1245 C CA . GLN A 1 152 ? 5.183 8.887 -19.433 1.00 97.06 152 GLN A CA 1
ATOM 1246 C C . GLN A 1 152 ? 5.977 7.816 -20.190 1.00 97.06 152 GLN A C 1
ATOM 1248 O O . GLN A 1 152 ? 6.660 8.127 -21.165 1.00 97.06 152 GLN A O 1
ATOM 1253 N N . TYR A 1 153 ? 5.867 6.557 -19.775 1.00 97.31 153 TYR A N 1
ATOM 1254 C CA . TYR A 1 153 ? 6.487 5.420 -20.453 1.00 97.31 153 TYR A CA 1
ATOM 1255 C C . TYR A 1 153 ? 5.681 4.876 -21.638 1.00 97.31 153 TYR A C 1
ATOM 1257 O O . TYR A 1 153 ? 6.116 3.911 -22.268 1.00 97.31 153 TYR A O 1
ATOM 1265 N N . GLY A 1 154 ? 4.531 5.479 -21.953 1.00 97.56 154 GLY A N 1
ATOM 1266 C CA . GLY A 1 154 ? 3.615 5.001 -22.986 1.00 97.56 154 GLY A CA 1
ATOM 1267 C C . GLY A 1 154 ? 2.777 3.793 -22.559 1.00 97.56 154 GLY A C 1
ATOM 1268 O O . GLY A 1 154 ? 2.188 3.138 -23.416 1.00 97.56 154 GLY A O 1
ATOM 1269 N N . GLY A 1 155 ? 2.735 3.486 -21.259 1.00 97.50 155 GLY A N 1
ATOM 1270 C CA . GLY A 1 155 ? 1.901 2.429 -20.698 1.00 97.50 155 GLY A CA 1
ATOM 1271 C C . GLY A 1 155 ? 0.422 2.816 -20.620 1.00 97.50 155 GLY A C 1
ATOM 1272 O O . GLY A 1 155 ? 0.038 3.979 -20.776 1.00 97.50 155 GLY A O 1
ATOM 1273 N N . THR A 1 156 ? -0.424 1.824 -20.363 1.00 97.25 156 THR A N 1
ATOM 1274 C CA . THR A 1 156 ? -1.870 2.012 -20.198 1.00 97.25 156 THR A CA 1
ATOM 1275 C C . THR A 1 156 ? -2.193 2.529 -18.803 1.00 97.25 156 THR A C 1
ATOM 1277 O O . THR A 1 156 ? -1.662 2.017 -17.821 1.00 97.25 156 THR A O 1
ATOM 1280 N N . THR A 1 157 ? -3.099 3.501 -18.704 1.00 97.56 157 THR A N 1
ATOM 1281 C CA . THR A 1 157 ? -3.621 4.011 -17.429 1.00 97.56 157 THR A CA 1
ATOM 1282 C C . THR A 1 157 ? -5.099 3.672 -17.259 1.00 97.56 157 THR A C 1
ATOM 1284 O O . THR A 1 157 ? -5.772 3.259 -18.203 1.00 97.56 157 THR A O 1
ATOM 1287 N N . THR A 1 158 ? -5.609 3.854 -16.042 1.00 96.88 158 THR A N 1
ATOM 1288 C CA . THR A 1 158 ? -6.998 3.562 -15.680 1.00 96.88 158 THR A CA 1
ATOM 1289 C C . THR A 1 158 ? -7.580 4.662 -14.807 1.00 96.88 158 THR A C 1
ATOM 1291 O O . THR A 1 158 ? -6.862 5.384 -14.115 1.00 96.88 158 THR A O 1
ATOM 1294 N N . GLU A 1 159 ? -8.905 4.728 -14.792 1.00 95.25 159 GLU A N 1
ATOM 1295 C CA . GLU A 1 159 ? -9.652 5.436 -13.768 1.00 95.25 159 GLU A CA 1
ATOM 1296 C C . GLU A 1 159 ? -9.698 4.602 -12.482 1.00 95.25 159 GLU A C 1
ATOM 1298 O O . GLU A 1 159 ? -9.910 3.389 -12.518 1.00 95.25 159 GLU A O 1
ATOM 1303 N N . MET A 1 160 ? -9.485 5.251 -11.337 1.00 93.81 160 MET A N 1
ATOM 1304 C CA . MET A 1 160 ? -9.391 4.590 -10.023 1.00 93.81 160 MET A CA 1
ATOM 1305 C C . MET A 1 160 ? -10.161 5.329 -8.918 1.00 93.81 160 MET A C 1
ATOM 1307 O O . MET A 1 160 ? -9.985 5.063 -7.728 1.00 93.81 160 MET A O 1
ATOM 1311 N N . GLY A 1 161 ? -10.991 6.305 -9.289 1.00 94.62 161 GLY A N 1
ATOM 1312 C CA . GLY A 1 161 ? -11.828 7.032 -8.339 1.00 94.62 161 GLY A CA 1
ATOM 1313 C C . GLY A 1 161 ? -12.932 6.148 -7.753 1.00 94.62 161 GLY A C 1
ATOM 1314 O O . GLY A 1 161 ? -13.432 5.245 -8.423 1.00 94.62 161 GLY A O 1
ATOM 1315 N N . LEU A 1 162 ? -13.369 6.455 -6.526 1.00 94.69 162 LEU A N 1
ATOM 1316 C CA . LEU A 1 162 ? -14.456 5.733 -5.848 1.00 94.69 162 LEU A CA 1
ATOM 1317 C C . LEU A 1 162 ? -15.735 5.656 -6.702 1.00 94.69 162 LEU A C 1
ATOM 1319 O O . LEU A 1 162 ? -16.438 4.653 -6.662 1.00 94.69 162 LEU A O 1
ATOM 1323 N N . TYR A 1 163 ? -16.008 6.679 -7.520 1.00 94.38 163 TYR A N 1
ATOM 1324 C CA . TYR A 1 163 ? -17.110 6.674 -8.488 1.00 94.38 163 TYR A CA 1
ATOM 1325 C C . TYR A 1 163 ? -17.093 5.435 -9.399 1.00 94.38 163 TYR A C 1
ATOM 1327 O O . TYR A 1 163 ? -18.123 4.785 -9.562 1.00 94.38 163 TYR A O 1
ATOM 1335 N N . PHE A 1 164 ? -15.929 5.080 -9.948 1.00 94.75 164 PHE A N 1
ATOM 1336 C CA . PHE A 1 164 ? -15.784 3.950 -10.865 1.00 94.75 164 PHE A CA 1
ATOM 1337 C C . PHE A 1 164 ? -15.922 2.614 -10.142 1.00 94.75 164 PHE A C 1
ATOM 1339 O O . PHE A 1 164 ? -16.629 1.736 -10.622 1.00 94.75 164 PHE A O 1
ATOM 1346 N N . TYR A 1 165 ? -15.356 2.497 -8.939 1.00 95.94 165 TYR A N 1
ATOM 1347 C CA . TYR A 1 165 ? -15.581 1.332 -8.083 1.00 95.94 165 TYR A CA 1
ATOM 1348 C C . TYR A 1 165 ? -17.072 1.118 -7.787 1.00 95.94 165 TYR A C 1
ATOM 1350 O O . TYR A 1 165 ? -17.585 0.008 -7.919 1.00 95.94 165 TYR A O 1
ATOM 1358 N N . LEU A 1 166 ? -17.797 2.183 -7.427 1.00 94.88 166 LEU A N 1
ATOM 1359 C CA . LEU A 1 166 ? -19.235 2.106 -7.171 1.00 94.88 166 LEU A CA 1
ATOM 1360 C C . LEU A 1 166 ? -20.028 1.743 -8.429 1.00 94.88 166 LEU A C 1
ATOM 1362 O O . LEU A 1 166 ? -20.989 0.986 -8.329 1.00 94.88 166 LEU A O 1
ATOM 1366 N N . ALA A 1 167 ? -19.639 2.270 -9.590 1.00 92.06 167 ALA A N 1
ATOM 1367 C CA . ALA A 1 167 ? -20.269 1.946 -10.865 1.00 92.06 167 ALA A CA 1
ATOM 1368 C C . ALA A 1 167 ? -20.050 0.477 -11.272 1.00 92.06 167 ALA A C 1
ATOM 1370 O O . ALA A 1 167 ? -20.970 -0.140 -11.797 1.00 92.06 167 ALA A O 1
ATOM 1371 N N . GLU A 1 168 ? -18.869 -0.092 -11.004 1.00 91.88 168 GLU A N 1
ATOM 1372 C CA . GLU A 1 168 ? -18.556 -1.499 -11.299 1.00 91.88 168 GLU A CA 1
ATOM 1373 C C . GLU A 1 168 ? -19.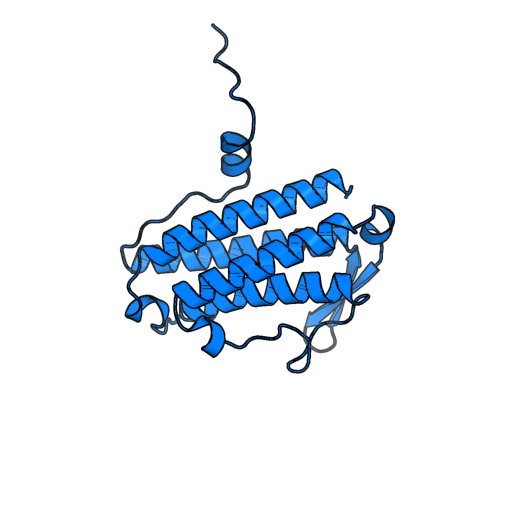218 -2.480 -10.316 1.00 91.88 168 GLU A C 1
ATOM 1375 O O . GLU A 1 168 ? -19.595 -3.583 -10.706 1.00 91.88 168 GLU A O 1
ATOM 1380 N N . THR A 1 169 ? -19.353 -2.108 -9.039 1.00 89.56 169 THR A N 1
ATOM 1381 C CA . THR A 1 169 ? -19.782 -3.038 -7.974 1.00 89.56 169 THR A CA 1
ATOM 1382 C C . THR A 1 169 ? -21.257 -2.956 -7.605 1.00 89.56 169 THR A C 1
ATOM 1384 O O . THR A 1 169 ? -21.787 -3.879 -6.982 1.00 89.56 169 THR A O 1
ATOM 1387 N N . ARG A 1 170 ? -21.949 -1.869 -7.957 1.00 88.38 170 ARG A N 1
ATOM 1388 C CA . ARG A 1 170 ? -23.392 -1.754 -7.721 1.00 88.38 170 ARG A CA 1
ATOM 1389 C C . ARG A 1 170 ? -24.175 -2.322 -8.897 1.00 88.38 170 ARG A C 1
ATOM 1391 O O . ARG A 1 170 ? -23.764 -2.238 -10.048 1.00 88.38 170 ARG A O 1
ATOM 1398 N N . VAL A 1 171 ? -25.346 -2.882 -8.592 1.00 71.81 171 VAL A N 1
ATOM 1399 C CA . VAL A 1 171 ? -26.289 -3.368 -9.605 1.00 71.81 171 VAL A CA 1
ATOM 1400 C C . VAL A 1 171 ? -26.663 -2.214 -10.538 1.00 71.81 171 VAL A C 1
ATOM 1402 O O . VAL A 1 171 ? -27.053 -1.142 -10.071 1.00 71.81 171 VAL A O 1
ATOM 1405 N N . ALA A 1 172 ? -26.558 -2.443 -11.848 1.00 65.75 172 ALA A N 1
ATOM 1406 C CA . ALA A 1 172 ? -26.992 -1.487 -12.856 1.00 65.75 172 ALA A CA 1
ATOM 1407 C C . ALA A 1 172 ? -28.486 -1.176 -12.676 1.00 65.75 172 ALA A C 1
ATOM 1409 O O . ALA A 1 172 ? -29.325 -2.077 -12.711 1.00 65.75 172 ALA A O 1
ATOM 1410 N N . ILE A 1 173 ? -28.819 0.101 -12.490 1.00 67.38 173 ILE A N 1
ATOM 1411 C CA . ILE A 1 173 ? -30.204 0.568 -12.556 1.00 67.38 173 ILE A CA 1
ATOM 1412 C C . ILE A 1 173 ? -30.492 0.795 -14.047 1.00 67.38 173 ILE A C 1
ATOM 1414 O O . ILE A 1 173 ? -29.826 1.644 -14.645 1.00 67.38 173 ILE A O 1
ATOM 1418 N N . PRO A 1 174 ? -31.408 0.038 -14.682 1.00 59.62 174 PRO A N 1
ATOM 1419 C CA . PRO A 1 174 ? -31.780 0.306 -16.066 1.00 59.62 174 PRO A CA 1
ATOM 1420 C C . PRO A 1 174 ? -32.306 1.741 -16.184 1.00 59.62 174 PRO A C 1
ATOM 1422 O O . PRO A 1 174 ? -32.946 2.247 -15.258 1.00 59.62 174 PRO A O 1
ATOM 1425 N N . ALA A 1 175 ? -32.002 2.406 -17.301 1.00 64.06 175 ALA A N 1
ATOM 1426 C CA . ALA A 1 175 ? -32.538 3.734 -17.577 1.00 64.06 175 ALA A CA 1
ATOM 1427 C C . ALA A 1 175 ? -34.068 3.696 -17.445 1.00 64.06 175 ALA A C 1
ATOM 1429 O O . ALA A 1 175 ? -34.700 2.756 -17.925 1.00 64.06 175 ALA A O 1
ATOM 1430 N N . ALA A 1 176 ? -34.644 4.680 -16.753 1.00 65.69 176 ALA A N 1
ATOM 1431 C CA . ALA A 1 176 ? -36.089 4.848 -16.750 1.00 65.69 176 ALA A CA 1
ATOM 1432 C C . ALA A 1 176 ? -36.531 5.215 -18.174 1.00 65.69 176 ALA A C 1
ATOM 1434 O O . ALA A 1 176 ? -35.931 6.116 -18.768 1.00 65.69 176 ALA A O 1
ATOM 1435 N N . ASP A 1 177 ? -37.520 4.484 -18.690 1.00 62.81 177 ASP A N 1
ATOM 1436 C CA . ASP A 1 177 ? -38.168 4.745 -19.983 1.00 62.81 177 ASP A CA 1
ATOM 1437 C C . ASP A 1 177 ? -38.744 6.171 -20.076 1.00 62.81 177 ASP A C 1
ATOM 1439 O O . ASP A 1 177 ? -39.264 6.682 -19.051 1.00 62.81 177 ASP A O 1
#

Solvent-accessible surface area (backbone atoms only — not comparable to full-atom values): 10210 Å² total; per-residue (Å²): 112,58,58,67,59,51,52,51,50,50,53,48,43,54,52,37,50,53,58,49,51,60,24,56,66,57,44,54,74,67,59,35,62,36,81,44,101,47,95,8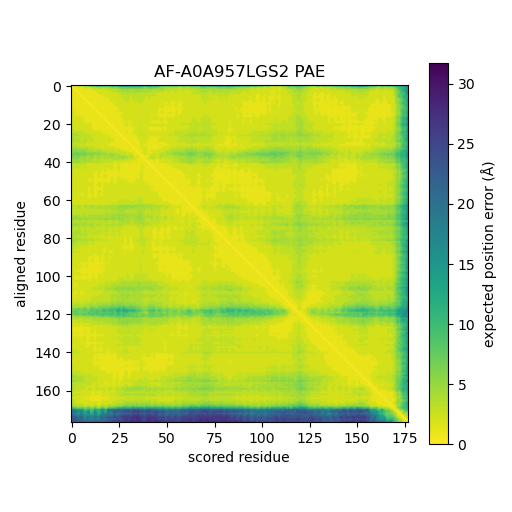8,33,17,49,42,50,52,52,47,50,50,53,51,52,54,45,38,54,50,46,11,61,75,54,75,74,44,70,69,53,88,86,36,88,86,57,79,58,70,74,68,35,70,43,73,68,39,39,48,59,50,46,56,54,43,53,53,50,45,53,60,49,59,73,71,62,50,64,70,58,27,64,41,76,42,85,41,77,76,52,93,98,35,73,46,80,39,30,43,36,54,49,56,49,49,50,49,54,53,44,51,56,52,52,52,52,44,41,53,52,30,43,75,71,72,21,54,70,77,92,67,53,68,67,56,53,50,63,73,72,45,82,84,76,76,80,81,131

Foldseek 3Di:
DALVVLVLLLVLLLVLLVQLLVQVVQFDLCQQPAFDPDDQTHVLRLLVVLLLLLQQLLQCLVVVNDGDDCPDPLDDDSVQSSGSVSSVVSSVVSSVSSVVSSVPDDRVQQQDWHWADPDVVRTDIDGSVVVSVVSSVVNVVSSVVSQVSSVVRVTDHDDSDVVVVCVVPDDDDPDDD

pLDDT: mean 95.44, std 6.46, range [59.62, 98.5]

Secondary structure (DSSP, 8-state):
--HHHHHHHHHHHHHHHHHHHHHHHTS-HHHHH---SSTT-SHHHHHHHHHHHHHHHHHHHHTTS----TTSTT---TGGGSSHHHHHHHHHHHHHHHHHHHHH--TTGGG-EEEEEEETTEEEEEEHHHHHHHHHHHHHHHHHHHHHHHHHTT-----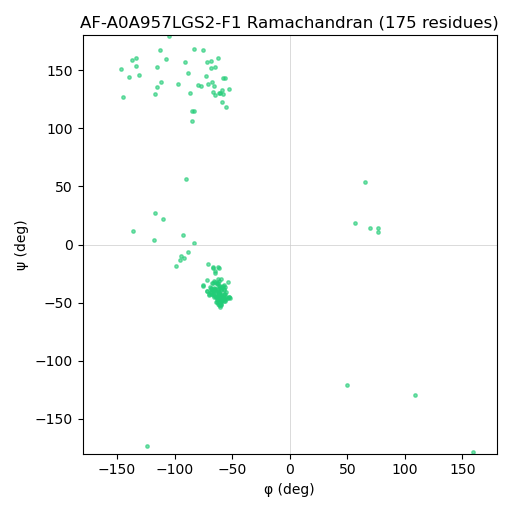-SHHHHHHHHSPP-PPP-

Nearest PDB structures (foldseek):
  2qe9-assembly1_B  TM=8.576E-01  e=1.546E-04  Bacillus subtilis
  2qe9-assembly1_A  TM=8.159E-01  e=4.570E-04  Bacillus subtilis
  2p1a-assembly1_B  TM=7.623E-01  e=5.741E-04  Bacillus cereus ATCC 10987
  2nsg-assembly1_A  TM=6.454E-01  e=2.014E-03  Corynebacterium glutamicum
  2nsf-assembly1_A  TM=6.153E-01  e=1.902E-03  Corynebacterium glutamicum

Mean predicted aligned error: 3.64 Å

Sequence (177 aa):
MDLQTIRHFIEYHKWANRKVWECVDSVSQEQYTQAHDYSIGSLHKQVHHVLSNDWAAFYAIAHGQQWPNKESEGYFSLEDVASKAAAWARWDQIEAYIDEVVAQLTEEQLTEQWTMPAGPDVYFQASLGELLYIMVNHAMNHRAQILALVHQYGGTTTEMGLYFYLAETRVAIPAAD

=== Feature glossary ===
Legend for the data blocks above and below:

— What the protein is —

The amino-acid sequence is the protein's primary structure: the linear order of residues from the N-terminus to the C-terminus, written in one-letter code. Everything else here — the 3D coordinates, the secondary structure, the domain annotations — is ultimately a consequence of this string.

Database cross-references. InterPro integrates a dozen domain/family signature databases into unified entries with residue-range hits. GO terms attach function/process/location labels with evidence codes. CATH codes position the fold in a four-level structural taxonomy. Organism is the NCBI-taxonomy species name.

— Where its atoms are —

The mmCIF block holds the 3D Cartesian coordinates of each backbone atom (N, Cα, C, O) in ångströms. mmCIF is the PDB's canonical archive format — a tagged-loop text representation of the atomic model.

The six renders are orthographic views along the three Cartesian axes in both directions. Representation (cartoon, sticks, or surface) and color scheme (sequence-rainbow or by-chain) vary across proteins so the training set covers all the common visualization conventions.

— Local backbone conformation —

Secondary structure is the local, repeating backbone conformation. DSSP classifies it into eight states by reading the hydrogen-bond network: three helix types (H, G, I), two β types (E, B), two non-regular types (T, S), and unstructured coil (-).

SS3 is a coarse helix/strand/coil call (letters a/b/c) made by the P-SEA algorithm from inter-Cα distances and dihedrals. It is less detailed than DSSP but needs only Cα positions.

Backbone dihedral angles. Every residue except chain termini has a φ (preceding-C → N → Cα → C) and a ψ (N → Cα → C → next-N). They are reported in degrees following the IUPAC sign convention. Secondary structure is essentially a statement about which (φ, ψ) basin each residue occupies.

— Global shape and packing —

The geometric summary reports three shape descriptors. Rg (radius of gyration) measures how spread out the Cα atoms are about their centre of mass; compact globular proteins have small Rg, elongated or unfolded ones large. Cα contacts (<8 Å, |i−j|>4) count long-range residue pairs in spatial proximity — high for tightly packed folds, near zero for rods or random coil. The bounding-box extents give the protein's footprint along x, y, z in Å.

Solvent accessibility: the surface area of each residue that a 1.4 Å water probe can touch, in Å². When only backbone atoms are present the absolute values are lower than full-atom SASA (side chains contribute most of the area) and are flagged as backbone-only.

Plot images: a contact map (which residues are close in 3D, as an N×N binary image), a Ramachandran scatter (backbone torsion angles, revealing secondary-structure composition at a glance), and — for AlphaFold structures — a PAE heatmap (pairwise prediction confidence).

— Structural neighborhood —

Foldseek's 3Di representation compresses backbone geometry into a per-residue letter drawn from a learned twenty-state alphabet. It captures the tertiary interaction pattern around each residue — which residues are packed against it in space, regardless of where they are in sequence.

Structural nearest neighbors (via Foldseek easy-search vs the PDB). Reported per hit: target PDB id, E-value, and alignment TM-score. A TM-score above ~0.5 is the conventional threshold for 'same fold'.

— Confidence and disorder —

pLDDT (predicted Local Distance Difference Test) is AlphaFold's per-residue confidence score, ranging from 0 to 100. Values above 90 indicate high confidence (typically well-packed cores); 70–90 is confident; 50–70 low confidence; below 50 usually means the region is disordered or the prediction is unreliable there. AlphaFold stores pLDDT in the mmCIF B-factor column.

For experimental (PDB) structures, the B-factor (temperature factor) quantifies the positional spread of each atom in the crystal — a combination of thermal vibration and static disorder — in units of Å². High B-factors mark flexible loops or poorly resolved regions; low B-factors mark the rigid, well-ordered core.

Predicted Aligned Error (PAE) is an AlphaFold confidence matrix: entry (i, j) is the expected error in the position of residue j, in ångströms, when the prediction is superimposed on the true structure at residue i. Low PAE within a block of residues means that block is internally rigid and well-predicted; high PAE between two blocks means their relative placement is uncertain even if each block individually is confident.